Protein AF-Q47J25-F1 (afdb_monomer_lite)

Secondary structure (DSSP, 8-state):
-EEEEEETTEEEEEE------EEEETTTEEEEES--SSHHHHSSSSS---EEEEE----------SSHHHHHHHHHHHHHHHHH-EE--TT---SSSEEE-SSEEEE--S-S--EEEEEEE-SS-TTEEEEEEEE-PPPPPPTTSSS-GGG-SHHHHHHHHHHHHS-TTTEEEEEESS-SSSSEEEEETTEEEEEEEEEEEETT-SSEEEEEEEEE---TTSTTTS-EEEEEEEE-THHHHTTTPPPPPHHHHHHHHHHHHHH--PPTT-

Organism: Dechloromonas aromatica (strain RCB) (NCBI:txid159087)

Radius of gyration: 25.92 Å; chains: 1; bounding box: 76×69×52 Å

Foldseek 3Di:
DKDWDDDDPDIDIDDDDPQFDWDDDPVFKIKGWNADPDCQRPVCPHDDIDIDIDGDPDDDDDDDDPDDVVVVVVVVVVVLQVVQKDFDAPPDDDQADFDDDHGITGHDPLPDWDWDKDWDADPQANQKIKIKIWGQFDAQDDPPDPDHSVNPDLVNVVCVVCVVQVDPQWFPDKDWPDDVVQKDWDQFQNDTKIKHKMFTHTPPGPGTWIKIKIWDGFDNVSRSVGTTMIIMMTGDQVSQVVVVHGHDDSVRSVVVRVVVRVVHHDRNND

pLDDT: mean 88.68, std 9.46, range [54.91, 98.75]

InterPro domains:
  IPR001736 Phospholipase D/Transphosphatidylase [PF00614] (17-41)
  IPR001736 Phospholipase D/Transphosphatidylase [PS50035] (14-41)
  IPR001736 Phospholipase D/Transphosphatidylase [SM00155] (14-41)
  IPR015679 Phospholipase D family [PTHR18896] (15-67)
  IPR041290 Tle cognate immunity protein 4, C-terminal domain [PF18426] (93-137)

Structure (mmCIF, N/CA/C/O backbone):
data_AF-Q47J25-F1
#
_entry.id   AF-Q47J25-F1
#
loop_
_atom_site.group_PDB
_atom_site.id
_atom_site.type_symbol
_atom_site.label_atom_id
_atom_site.label_alt_id
_atom_site.label_comp_id
_atom_site.label_asym_id
_atom_site.label_entity_id
_atom_site.label_seq_id
_atom_site.pdbx_PDB_ins_code
_atom_site.Cartn_x
_atom_site.Cartn_y
_atom_site.Cartn_z
_atom_site.occupancy
_atom_site.B_iso_or_equiv
_atom_site.auth_seq_id
_atom_site.auth_comp_id
_atom_site.auth_asym_id
_atom_site.auth_atom_id
_atom_site.pdbx_PDB_model_num
ATOM 1 N N . MET A 1 1 ? -27.162 33.282 -6.274 1.00 61.31 1 MET A N 1
ATOM 2 C CA . MET A 1 1 ? -27.013 33.842 -7.634 1.00 61.31 1 MET A CA 1
ATOM 3 C C . MET A 1 1 ? -28.195 34.754 -7.892 1.00 61.31 1 MET A C 1
ATOM 5 O O . MET A 1 1 ? -29.311 34.367 -7.565 1.00 61.31 1 MET A O 1
ATOM 9 N N . CYS A 1 2 ? -27.954 35.938 -8.441 1.00 68.38 2 CYS A N 1
ATOM 10 C CA . CYS A 1 2 ? -29.007 36.872 -8.830 1.00 68.38 2 CYS A CA 1
ATOM 11 C C . CYS A 1 2 ? -28.864 37.132 -10.323 1.00 68.38 2 CYS A C 1
ATOM 13 O O . CYS A 1 2 ? -27.741 37.286 -10.807 1.00 68.38 2 CYS A O 1
ATOM 15 N N . ASN A 1 3 ? -29.985 37.138 -11.035 1.00 81.38 3 ASN A N 1
ATOM 16 C CA . ASN A 1 3 ? -30.015 37.556 -12.428 1.00 81.38 3 ASN A CA 1
ATOM 17 C C . ASN A 1 3 ? -30.625 38.954 -12.504 1.00 81.38 3 ASN A C 1
ATOM 19 O O . ASN A 1 3 ? -31.438 39.326 -11.655 1.00 81.38 3 ASN A O 1
ATOM 23 N N . TRP A 1 4 ? -30.241 39.724 -13.512 1.00 89.25 4 TRP A N 1
ATOM 24 C CA . TRP A 1 4 ? -30.790 41.055 -13.725 1.00 89.25 4 TRP A CA 1
ATOM 25 C C . TRP A 1 4 ? -31.304 41.196 -15.150 1.00 89.25 4 TRP A C 1
ATOM 27 O O . TRP A 1 4 ? -30.802 40.577 -16.087 1.00 89.25 4 TRP A O 1
ATOM 37 N N . ALA A 1 5 ? -32.327 42.025 -15.300 1.00 90.31 5 ALA A N 1
ATOM 38 C CA . ALA A 1 5 ? -32.901 42.369 -16.588 1.00 90.31 5 ALA A CA 1
ATOM 39 C C . ALA A 1 5 ? -33.407 43.814 -16.558 1.00 90.31 5 ALA A C 1
ATOM 41 O O . ALA A 1 5 ? -33.558 44.421 -15.496 1.00 90.31 5 ALA A O 1
ATOM 42 N N . LYS A 1 6 ? -33.679 44.380 -17.734 1.00 90.56 6 LYS A N 1
ATOM 43 C CA . LYS A 1 6 ? -34.425 45.636 -17.849 1.00 90.56 6 LYS A CA 1
ATOM 44 C C . LYS A 1 6 ? -35.868 45.325 -18.207 1.00 90.56 6 LYS A C 1
ATOM 46 O O . LYS A 1 6 ? -36.119 44.691 -19.228 1.00 90.56 6 LYS A O 1
ATOM 51 N N . ILE A 1 7 ? -36.801 45.797 -17.388 1.00 88.31 7 ILE A N 1
ATOM 52 C CA . ILE A 1 7 ? -38.233 45.773 -17.692 1.00 88.31 7 ILE A CA 1
ATOM 53 C C . ILE A 1 7 ? -38.655 47.231 -17.886 1.00 88.31 7 ILE A C 1
ATOM 55 O O . ILE A 1 7 ? -38.707 48.018 -16.940 1.00 88.31 7 ILE A O 1
ATOM 59 N N . GLY A 1 8 ? -38.871 47.617 -19.145 1.00 89.06 8 GLY A N 1
ATOM 60 C CA . GLY A 1 8 ? -39.011 49.023 -19.528 1.00 89.06 8 GLY A CA 1
ATOM 61 C C . GLY A 1 8 ? -37.706 49.801 -19.316 1.00 89.06 8 GLY A C 1
ATOM 62 O O . GLY A 1 8 ? -36.642 49.372 -19.761 1.00 89.06 8 GLY A O 1
ATOM 63 N N . GLN A 1 9 ? -37.779 50.947 -18.633 1.00 88.25 9 GLN A N 1
ATOM 64 C CA . GLN A 1 9 ? -36.605 51.769 -18.292 1.00 88.25 9 GLN A CA 1
ATOM 65 C C . GLN A 1 9 ? -35.945 51.373 -16.962 1.00 88.25 9 GLN A C 1
ATOM 67 O O . GLN A 1 9 ? -34.844 51.835 -16.662 1.00 88.25 9 GLN A O 1
ATOM 72 N N . ASN A 1 10 ? -36.586 50.502 -16.181 1.00 87.38 10 ASN A N 1
ATOM 73 C CA . ASN A 1 10 ? -36.116 50.124 -14.857 1.00 87.38 10 ASN A CA 1
ATOM 74 C C . ASN A 1 10 ? -35.230 48.881 -14.933 1.00 87.38 10 ASN A C 1
ATOM 76 O O . ASN A 1 10 ? -35.557 47.898 -15.602 1.00 87.38 10 ASN A O 1
ATOM 80 N N . VAL A 1 11 ? -34.108 48.923 -14.219 1.00 89.88 11 VAL A N 1
ATOM 81 C CA . VAL A 1 11 ? -33.273 47.743 -13.984 1.00 89.88 11 VAL A CA 1
ATOM 82 C C . VAL A 1 11 ? -33.853 47.001 -12.789 1.00 89.88 11 VAL A C 1
ATOM 84 O O . VAL A 1 11 ? -34.031 47.588 -11.724 1.00 89.88 11 VAL A O 1
ATOM 87 N N . VAL A 1 12 ? -34.144 45.718 -12.974 1.00 91.25 12 VAL A N 1
ATOM 88 C CA . VAL A 1 12 ? -34.662 44.835 -11.929 1.00 91.25 12 VAL A CA 1
ATOM 89 C C . VAL A 1 12 ? -33.694 43.682 -11.698 1.00 91.25 12 VAL A C 1
ATOM 91 O O . VAL A 1 12 ? -32.975 43.257 -12.606 1.00 91.25 12 VAL A O 1
ATOM 94 N N . THR A 1 13 ? -33.680 43.176 -10.470 1.00 90.12 13 THR A N 1
ATOM 95 C CA . THR A 1 13 ? -32.914 41.998 -10.062 1.00 90.12 13 THR A CA 1
ATOM 96 C C . THR A 1 13 ? -33.865 41.001 -9.430 1.00 90.12 13 THR A C 1
ATOM 98 O O . THR A 1 13 ? -34.731 41.406 -8.665 1.00 90.12 13 THR A O 1
ATOM 101 N N . GLU A 1 14 ? -33.660 39.717 -9.707 1.00 89.19 14 GLU A N 1
ATOM 102 C CA . GLU A 1 14 ? -34.420 38.634 -9.085 1.00 89.19 14 GLU A CA 1
ATOM 103 C C . GLU A 1 14 ? -33.477 37.532 -8.595 1.00 89.19 14 GLU A C 1
ATOM 105 O O . GLU A 1 14 ? -32.412 37.272 -9.177 1.00 89.19 14 GLU A O 1
ATOM 110 N N . GLN A 1 15 ? -33.858 36.889 -7.492 1.00 88.62 15 GLN A N 1
ATOM 111 C CA . GLN A 1 15 ? -33.117 35.758 -6.956 1.00 88.62 15 GLN A CA 1
ATOM 112 C C . GLN A 1 15 ? -33.308 34.530 -7.852 1.00 88.62 15 GLN A C 1
ATOM 114 O O . GLN A 1 15 ? -34.427 34.132 -8.166 1.00 88.62 15 GLN A O 1
ATOM 119 N N . ILE A 1 16 ? -32.207 33.859 -8.199 1.00 87.19 16 ILE A N 1
ATOM 120 C CA . ILE A 1 16 ? -32.285 32.530 -8.808 1.00 87.19 16 ILE A CA 1
ATOM 121 C C . ILE A 1 16 ? -32.565 31.522 -7.694 1.00 87.19 16 ILE A C 1
ATOM 123 O O . ILE A 1 16 ? -31.729 31.300 -6.812 1.00 87.19 16 ILE A O 1
ATOM 127 N N . TYR A 1 17 ? -33.749 30.918 -7.737 1.00 90.19 17 TYR A N 1
ATOM 128 C CA . TYR A 1 17 ? -34.150 29.887 -6.791 1.00 90.19 17 TYR A CA 1
ATOM 129 C C . TYR A 1 17 ? -33.500 28.545 -7.148 1.00 90.19 17 TYR A C 1
ATOM 131 O O . TYR A 1 17 ? -33.792 27.943 -8.182 1.00 90.19 17 TYR A O 1
ATOM 139 N N . ILE A 1 18 ? -32.594 28.074 -6.289 1.00 88.62 18 ILE A N 1
ATOM 140 C CA . ILE A 1 18 ? -31.907 26.796 -6.478 1.00 88.62 18 ILE A CA 1
ATOM 141 C C . ILE A 1 18 ? -32.825 25.684 -5.977 1.00 88.62 18 ILE A C 1
ATOM 143 O O . ILE A 1 18 ? -32.918 25.433 -4.780 1.00 88.62 18 ILE A O 1
ATOM 147 N N . HIS A 1 19 ? -33.490 25.009 -6.911 1.00 94.25 19 HIS A N 1
ATOM 148 C CA . HIS A 1 19 ? -34.338 23.856 -6.609 1.00 94.25 19 HIS A CA 1
ATOM 149 C C . HIS A 1 19 ? -33.607 22.510 -6.769 1.00 94.25 19 HIS A C 1
ATOM 151 O O . HIS A 1 19 ? -34.227 21.454 -6.667 1.00 94.25 19 HIS A O 1
ATOM 157 N N . SER A 1 20 ? -32.298 22.514 -7.010 1.00 91.12 20 SER A N 1
ATOM 158 C CA . SER A 1 20 ? -31.505 21.295 -7.188 1.00 91.12 20 SER A CA 1
ATOM 159 C C . SER A 1 20 ? -31.427 20.466 -5.904 1.00 91.12 20 SER A C 1
ATOM 161 O O . SER A 1 20 ? -31.265 21.016 -4.816 1.00 91.12 20 SER A O 1
ATOM 163 N N . LYS A 1 21 ? -31.481 19.138 -6.042 1.00 95.25 21 LYS A N 1
ATOM 164 C CA . LYS A 1 21 ? -31.146 18.182 -4.982 1.00 95.25 21 LYS A CA 1
ATOM 165 C C . LYS A 1 21 ? -30.040 17.270 -5.501 1.00 95.25 21 LYS A C 1
ATOM 167 O O . LYS A 1 21 ? -30.280 16.240 -6.127 1.00 95.25 21 LYS A O 1
ATOM 172 N N . LEU A 1 22 ? -28.819 17.765 -5.340 1.00 92.00 22 LEU A N 1
ATOM 173 C CA . LEU A 1 22 ? -27.593 17.175 -5.857 1.00 92.00 22 LEU A CA 1
ATOM 174 C C . LEU A 1 22 ? -26.539 17.202 -4.757 1.00 92.00 22 LEU A C 1
ATOM 176 O O . LEU A 1 22 ? -26.314 18.246 -4.146 1.00 92.00 22 LEU A O 1
ATOM 180 N N . MET A 1 23 ? -25.876 16.072 -4.546 1.00 93.44 23 MET A N 1
ATOM 181 C CA . MET A 1 23 ? -24.705 15.963 -3.686 1.00 93.44 23 MET A CA 1
ATOM 182 C C . MET A 1 23 ? -23.539 15.416 -4.497 1.00 93.44 23 MET A C 1
ATOM 184 O O . MET A 1 23 ? -23.680 14.383 -5.145 1.00 93.44 23 MET A O 1
ATOM 188 N N . VAL A 1 24 ? -22.396 16.095 -4.438 1.00 90.19 24 VAL A N 1
ATOM 189 C CA . VAL A 1 24 ? -21.128 15.606 -4.986 1.00 90.19 24 VAL A CA 1
ATOM 190 C C . VAL A 1 24 ? -20.183 15.349 -3.820 1.00 90.19 24 VAL A C 1
ATOM 192 O O . VAL A 1 24 ? -20.044 16.207 -2.948 1.00 90.19 24 VAL A O 1
ATOM 195 N N . VAL A 1 25 ? -19.561 14.172 -3.792 1.00 85.31 25 VAL A N 1
ATOM 196 C CA . VAL A 1 25 ? -18.605 13.771 -2.752 1.00 85.31 25 VAL A CA 1
ATOM 197 C C . VAL A 1 25 ? -17.298 13.354 -3.415 1.00 85.31 25 VAL A C 1
ATOM 199 O O . VAL A 1 25 ? -17.290 12.466 -4.271 1.00 85.31 25 VAL A O 1
ATOM 202 N N . ASP A 1 26 ? -16.209 14.012 -3.012 1.00 81.00 26 ASP A N 1
ATOM 203 C CA . ASP A 1 26 ? -14.826 13.735 -3.428 1.00 81.00 26 ASP A CA 1
ATOM 204 C C . ASP A 1 26 ? -14.616 13.623 -4.951 1.00 81.00 26 ASP A C 1
ATOM 206 O O . ASP A 1 26 ? -13.786 12.833 -5.401 1.00 81.00 26 ASP A O 1
ATOM 210 N N . ASP A 1 27 ? -15.395 14.366 -5.748 1.00 80.38 27 ASP A N 1
ATOM 211 C CA . ASP A 1 27 ? -15.419 14.307 -7.221 1.00 80.38 27 ASP A CA 1
ATOM 212 C C . ASP A 1 27 ? -15.631 12.892 -7.801 1.00 80.38 27 ASP A C 1
ATOM 214 O O . ASP A 1 27 ? -15.307 12.635 -8.955 1.00 80.38 27 ASP A O 1
ATOM 218 N N . ARG A 1 28 ? -16.166 11.955 -7.005 1.00 74.38 28 ARG A N 1
ATOM 219 C CA . ARG A 1 28 ? -16.321 10.537 -7.382 1.00 74.38 28 ARG A CA 1
ATOM 220 C C . ARG A 1 28 ? -17.736 10.014 -7.272 1.00 74.38 28 ARG A C 1
ATOM 222 O O . ARG A 1 28 ? -18.087 9.040 -7.928 1.00 74.38 28 ARG A O 1
ATOM 229 N N . PHE A 1 29 ? -18.543 10.626 -6.420 1.00 82.38 29 PHE A N 1
ATOM 230 C CA . PHE A 1 29 ? -19.923 10.221 -6.217 1.00 82.38 29 PHE A CA 1
ATOM 231 C C . PHE A 1 29 ? -20.816 11.416 -6.479 1.00 82.38 29 PHE A C 1
ATOM 233 O O . PHE A 1 29 ? -20.617 12.473 -5.882 1.00 82.38 29 PHE A O 1
ATOM 240 N N . ALA A 1 30 ? -21.809 11.239 -7.341 1.00 89.25 30 ALA A N 1
ATOM 241 C CA . ALA A 1 30 ? -22.880 12.200 -7.521 1.00 89.25 30 ALA A CA 1
ATOM 242 C C . ALA A 1 30 ? -24.210 11.525 -7.190 1.00 89.25 30 ALA A C 1
ATOM 244 O O . ALA A 1 30 ? -24.600 10.549 -7.827 1.00 89.25 30 ALA A O 1
ATOM 245 N N . LEU A 1 31 ? -24.909 12.042 -6.184 1.00 88.81 31 LEU A N 1
ATOM 246 C CA . LEU A 1 31 ? -26.276 11.651 -5.871 1.00 88.81 31 LEU A CA 1
ATOM 247 C C . LEU A 1 31 ? -27.216 12.714 -6.436 1.00 88.81 31 LEU A C 1
ATOM 249 O O . LEU A 1 31 ? -27.151 13.876 -6.036 1.00 88.81 31 LEU A O 1
ATOM 253 N N . LEU A 1 32 ? -28.071 12.314 -7.371 1.00 89.50 32 LEU A N 1
ATOM 254 C CA . LEU A 1 32 ? -29.028 13.173 -8.069 1.00 89.50 32 LEU A CA 1
ATOM 255 C C . LEU A 1 32 ? -30.435 12.669 -7.772 1.00 89.50 32 LEU A C 1
ATOM 257 O O . LEU A 1 32 ? -30.686 11.473 -7.897 1.00 89.50 32 LEU A O 1
ATOM 261 N N . GLY A 1 33 ? -31.370 13.545 -7.418 1.00 92.06 33 GLY A N 1
ATOM 262 C CA . GLY A 1 33 ? -32.733 13.095 -7.151 1.00 92.06 33 GLY A CA 1
ATOM 263 C C . GLY A 1 33 ? -33.737 14.207 -6.898 1.00 92.06 33 GLY A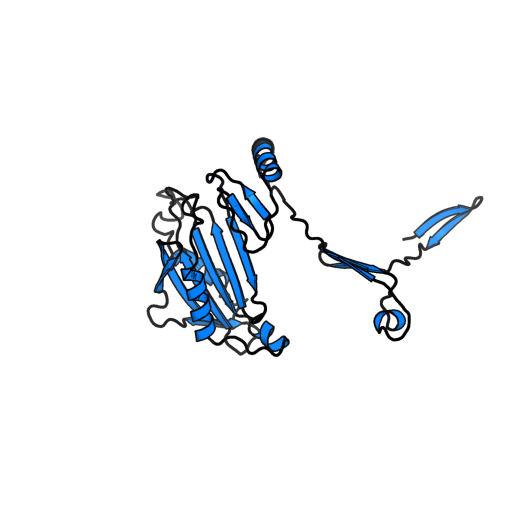 C 1
ATOM 264 O O . GLY A 1 33 ? -33.484 15.381 -7.169 1.00 92.06 33 GLY A O 1
ATOM 265 N N . SER A 1 34 ? -34.894 13.812 -6.374 1.00 94.50 34 SER A N 1
ATOM 266 C CA . SER A 1 34 ? -35.977 14.714 -5.967 1.00 94.50 34 SER A CA 1
ATOM 267 C C . SER A 1 34 ? -35.958 15.048 -4.465 1.00 94.50 34 SER A C 1
ATOM 269 O O . SER A 1 34 ? -36.448 16.110 -4.075 1.00 94.50 34 SER A O 1
ATOM 271 N N . ALA A 1 35 ? -35.306 14.209 -3.649 1.00 93.75 35 ALA A N 1
ATOM 272 C CA . ALA A 1 35 ? -35.294 14.314 -2.191 1.00 93.75 35 ALA A CA 1
ATOM 273 C C . ALA A 1 35 ? -34.577 15.568 -1.673 1.00 93.75 35 ALA A C 1
ATOM 275 O O . ALA A 1 35 ? -33.378 15.754 -1.883 1.00 93.75 35 ALA A O 1
ATOM 276 N N . ASN A 1 36 ? -35.292 16.411 -0.929 1.00 94.50 36 ASN A N 1
ATOM 277 C CA . ASN A 1 36 ? -34.695 17.533 -0.206 1.00 94.50 36 ASN A CA 1
ATOM 278 C C . ASN A 1 36 ? -33.946 17.054 1.047 1.00 94.50 36 ASN A C 1
ATOM 280 O O . ASN A 1 36 ? -34.264 16.013 1.613 1.00 94.50 36 ASN A O 1
ATOM 284 N N . VAL A 1 37 ? -32.998 17.851 1.551 1.00 92.62 37 VAL A N 1
ATOM 285 C CA . VAL A 1 37 ? -32.342 17.572 2.842 1.00 92.62 37 VAL A CA 1
ATOM 286 C C . VAL A 1 37 ? -33.265 17.990 3.989 1.00 92.62 37 VAL A C 1
ATOM 288 O O . VAL A 1 37 ? -33.117 19.061 4.572 1.00 92.62 37 VAL A O 1
ATOM 291 N N . ASN A 1 38 ? -34.280 17.173 4.256 1.00 91.69 38 ASN A N 1
ATOM 292 C CA . ASN A 1 38 ? -35.194 17.318 5.384 1.00 91.69 38 ASN A CA 1
ATOM 293 C C . ASN A 1 38 ? -35.887 15.984 5.704 1.00 91.69 38 ASN A C 1
ATOM 295 O O . ASN A 1 38 ? -35.914 15.059 4.892 1.00 91.69 38 ASN A O 1
ATOM 299 N N . ASP A 1 39 ? -36.517 15.917 6.873 1.00 91.31 39 ASP A N 1
ATOM 300 C CA . ASP A 1 39 ? -37.219 14.723 7.357 1.00 91.31 39 ASP A CA 1
ATOM 301 C C . ASP A 1 39 ? -38.391 14.293 6.469 1.00 91.31 39 ASP A C 1
ATOM 303 O O . ASP A 1 39 ? -38.809 13.138 6.488 1.00 91.31 39 ASP A O 1
ATOM 307 N N . ARG A 1 40 ? -38.971 15.223 5.704 1.00 90.62 40 ARG A N 1
ATOM 308 C CA . ARG A 1 40 ? -40.094 14.919 4.816 1.00 90.62 40 ARG A CA 1
ATOM 309 C C . ARG A 1 40 ? -39.661 14.053 3.632 1.00 90.62 40 ARG A C 1
ATOM 311 O O . ARG A 1 40 ? -40.392 13.133 3.287 1.00 90.62 40 ARG A O 1
ATOM 318 N N . SER A 1 41 ? -38.490 14.319 3.065 1.00 93.00 41 SER A N 1
ATOM 319 C CA . SER A 1 41 ? -37.948 13.565 1.932 1.00 93.00 41 SER A CA 1
ATOM 320 C C . SER A 1 41 ? -37.048 12.393 2.362 1.00 93.00 41 SER A C 1
ATOM 322 O O . SER A 1 41 ? -36.980 11.395 1.654 1.00 93.00 41 SER A O 1
ATOM 324 N N . LEU A 1 42 ? -36.346 12.480 3.503 1.00 89.50 42 LEU A N 1
ATOM 325 C CA . LEU A 1 42 ? -35.294 11.509 3.864 1.00 89.50 42 LEU A CA 1
ATOM 326 C C . LEU A 1 42 ? -35.737 10.357 4.779 1.00 89.50 42 LEU A C 1
ATOM 328 O O . LEU A 1 42 ? -35.041 9.347 4.836 1.00 89.50 42 LEU A O 1
ATOM 332 N N . LEU A 1 43 ? -36.867 10.472 5.489 1.00 89.12 43 LEU A N 1
ATOM 333 C CA . LEU A 1 43 ? -37.338 9.408 6.394 1.00 89.12 43 LEU A CA 1
ATOM 334 C C . LEU A 1 43 ? -38.015 8.235 5.665 1.00 89.12 43 LEU A C 1
ATOM 336 O O . LEU A 1 43 ? -38.261 7.205 6.281 1.00 89.12 43 LEU A O 1
ATOM 340 N N . GLY A 1 44 ? -38.343 8.381 4.376 1.00 81.94 44 GLY A N 1
ATOM 341 C CA . GLY A 1 44 ? -38.921 7.318 3.540 1.00 81.94 44 GLY A CA 1
ATOM 342 C C . GLY A 1 44 ? -40.391 6.965 3.817 1.00 81.94 44 GLY A C 1
ATOM 343 O O . GLY A 1 44 ? -41.031 6.352 2.972 1.00 81.94 44 GLY A O 1
ATOM 344 N N . GLU A 1 45 ? -40.954 7.384 4.952 1.00 83.56 45 GLU A N 1
ATOM 345 C CA . GLU A 1 45 ? -42.357 7.123 5.332 1.00 83.56 45 GLU A CA 1
ATOM 346 C C . GLU A 1 45 ? -43.337 8.232 4.910 1.00 83.56 45 GLU A C 1
ATOM 348 O O . GLU A 1 45 ? -44.532 8.161 5.196 1.00 83.56 45 GLU A O 1
ATOM 353 N N . ARG A 1 46 ? -42.833 9.297 4.279 1.00 88.38 46 ARG A N 1
ATOM 354 C CA . ARG A 1 46 ? -43.611 10.492 3.927 1.00 88.38 46 ARG A CA 1
ATOM 355 C C . ARG A 1 46 ? -43.703 10.657 2.412 1.00 88.38 46 ARG A C 1
ATOM 357 O O . ARG A 1 46 ? -44.508 9.982 1.778 1.00 88.38 46 ARG A O 1
ATOM 364 N N . ASP A 1 47 ? -42.913 11.557 1.830 1.00 89.31 47 ASP A N 1
ATOM 365 C CA . ASP A 1 47 ? -42.962 11.803 0.391 1.00 89.31 47 ASP A CA 1
ATOM 366 C C . ASP A 1 47 ? -42.280 10.655 -0.369 1.00 89.31 47 ASP A C 1
ATOM 368 O O . ASP A 1 47 ? -41.251 10.125 0.054 1.00 89.31 47 ASP A O 1
ATOM 372 N N . SER A 1 48 ? -42.853 10.272 -1.512 1.00 89.75 48 SER A N 1
ATOM 373 C CA . SER A 1 48 ? -42.205 9.342 -2.438 1.00 89.75 48 SER A CA 1
ATOM 374 C C . SER A 1 48 ? -41.141 10.087 -3.237 1.00 89.75 48 SER A C 1
ATOM 376 O O . SER A 1 48 ? -41.466 10.955 -4.045 1.00 89.75 48 SER A O 1
ATOM 378 N N . GLU A 1 49 ? -39.880 9.736 -3.017 1.00 93.06 49 GLU A N 1
ATOM 379 C CA . GLU A 1 49 ? -38.727 10.359 -3.662 1.00 93.06 49 GLU A CA 1
ATOM 380 C C . GLU A 1 49 ? -37.960 9.342 -4.511 1.00 93.06 49 GLU A C 1
ATOM 382 O O . GLU A 1 49 ? -37.971 8.140 -4.238 1.00 93.06 49 GLU A O 1
ATOM 387 N N . ILE A 1 50 ? -37.243 9.828 -5.523 1.00 86.00 50 ILE A N 1
ATOM 388 C CA . ILE A 1 50 ? -36.315 9.020 -6.314 1.00 86.00 50 ILE A CA 1
ATOM 389 C C . ILE A 1 50 ? -34.932 9.664 -6.310 1.00 86.00 50 ILE A C 1
ATOM 391 O O . ILE A 1 50 ? -34.795 10.887 -6.396 1.00 86.00 50 ILE A O 1
ATOM 395 N N . ALA A 1 51 ? -33.899 8.831 -6.218 1.00 87.62 51 ALA A N 1
ATOM 396 C CA . ALA A 1 51 ? -32.516 9.256 -6.354 1.00 87.62 51 ALA A CA 1
ATOM 397 C C . ALA A 1 51 ? -31.697 8.210 -7.117 1.00 87.62 51 ALA A C 1
ATOM 399 O O . ALA A 1 51 ? -31.957 7.010 -7.035 1.00 87.62 51 ALA A O 1
ATOM 400 N N . VAL A 1 52 ? -30.694 8.684 -7.847 1.00 82.12 52 VAL A N 1
ATOM 401 C CA . VAL A 1 52 ? -29.718 7.891 -8.591 1.00 82.12 52 VAL A CA 1
ATOM 402 C C . VAL A 1 52 ? -28.334 8.214 -8.046 1.00 82.12 52 VAL A C 1
ATOM 404 O O . VAL A 1 52 ? -27.951 9.383 -7.972 1.00 82.12 52 VAL A O 1
ATOM 407 N N . LEU A 1 53 ? -27.586 7.173 -7.677 1.00 85.75 53 LEU A N 1
ATOM 408 C CA . LEU A 1 53 ? -26.172 7.275 -7.335 1.00 85.75 53 LEU A CA 1
ATOM 409 C C . LEU A 1 53 ? -25.334 7.001 -8.584 1.00 85.75 53 LEU A C 1
ATOM 411 O O . LEU A 1 53 ? -25.335 5.888 -9.108 1.00 85.75 53 LEU A O 1
ATOM 415 N N . VAL A 1 54 ? -24.600 8.011 -9.031 1.00 82.50 54 VAL A N 1
ATOM 416 C CA . VAL A 1 54 ? -23.587 7.900 -10.077 1.00 82.50 54 VAL A CA 1
ATOM 417 C C . VAL A 1 54 ? -22.229 7.770 -9.400 1.00 82.50 54 VAL A C 1
ATOM 419 O O . VAL A 1 54 ? -21.866 8.597 -8.561 1.00 82.50 54 VAL A O 1
ATOM 422 N N . ILE A 1 55 ? -21.501 6.712 -9.748 1.00 83.19 55 ILE A N 1
ATOM 423 C CA . ILE A 1 55 ? -20.15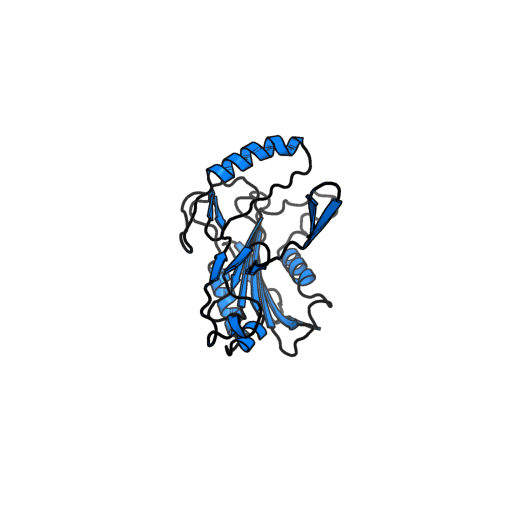6 6.439 -9.246 1.00 83.19 55 ILE A CA 1
ATOM 424 C C . ILE A 1 55 ? -19.203 6.595 -10.419 1.00 83.19 55 ILE A C 1
ATOM 426 O O . ILE A 1 55 ? -19.331 5.875 -11.409 1.00 83.19 55 ILE A O 1
ATOM 430 N N . ASP A 1 56 ? -18.261 7.521 -10.295 1.00 72.94 56 ASP A N 1
ATOM 431 C CA . ASP A 1 56 ? -17.157 7.628 -11.229 1.00 72.94 56 ASP A CA 1
ATOM 432 C C . ASP A 1 56 ? -16.218 6.430 -11.031 1.00 72.94 56 ASP A C 1
ATOM 434 O O . ASP A 1 56 ? -15.603 6.247 -9.973 1.00 72.94 56 ASP A O 1
ATOM 438 N N . THR A 1 57 ? -16.164 5.570 -12.044 1.00 63.03 57 THR A N 1
ATOM 439 C CA . THR A 1 57 ? -15.250 4.427 -12.113 1.00 63.03 57 THR A CA 1
ATOM 440 C C . THR A 1 57 ? -14.016 4.723 -12.964 1.00 63.03 57 THR A C 1
ATOM 442 O O . THR A 1 57 ? -13.201 3.820 -13.165 1.00 63.03 57 THR A O 1
ATOM 445 N N . ASP A 1 58 ? -13.871 5.946 -13.480 1.00 58.28 58 ASP A N 1
ATOM 446 C CA . ASP A 1 58 ? -12.833 6.273 -14.445 1.00 58.28 58 ASP A CA 1
ATOM 447 C C . ASP A 1 58 ? -11.440 6.320 -13.816 1.00 58.28 58 ASP A C 1
ATOM 449 O O . ASP A 1 58 ? -11.178 6.798 -12.705 1.00 58.28 58 ASP A O 1
ATOM 453 N N . ILE A 1 59 ? -10.495 5.806 -14.594 1.00 60.97 59 ILE A N 1
ATOM 454 C CA . ILE A 1 59 ? -9.076 5.828 -14.285 1.00 60.97 59 ILE A CA 1
ATOM 455 C C . ILE A 1 59 ? -8.539 7.180 -14.748 1.00 60.97 59 ILE A C 1
ATOM 457 O O . ILE A 1 59 ? -8.408 7.431 -15.945 1.00 60.97 59 ILE A O 1
ATOM 4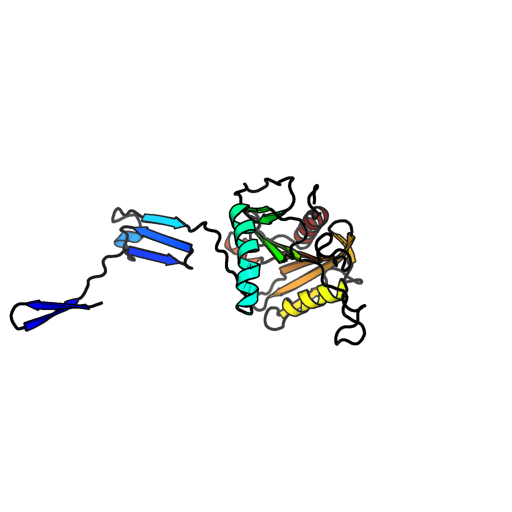61 N N . SER A 1 60 ? -8.207 8.058 -13.801 1.00 61.62 60 SER A N 1
ATOM 462 C CA . SER A 1 60 ? -7.573 9.337 -14.129 1.00 61.62 60 SER A CA 1
ATOM 463 C C . SER A 1 60 ? -6.056 9.188 -14.248 1.00 61.62 60 SER A C 1
ATOM 465 O O . SER A 1 60 ? -5.369 8.767 -13.316 1.00 61.62 60 SER A O 1
ATOM 467 N N . TRP A 1 61 ? -5.523 9.578 -15.404 1.00 64.31 61 TRP A N 1
ATOM 468 C CA . TRP A 1 61 ? -4.089 9.626 -15.665 1.00 64.31 61 TRP A CA 1
ATOM 469 C C . TRP A 1 61 ? -3.615 11.074 -15.624 1.00 64.31 61 TRP A C 1
ATOM 471 O O . TRP A 1 61 ? -4.238 11.967 -16.199 1.00 64.31 61 TRP A O 1
ATOM 481 N N . ARG A 1 62 ? -2.503 11.325 -14.933 1.00 66.31 62 ARG A N 1
ATOM 482 C CA . ARG A 1 62 ? -1.865 12.643 -14.899 1.00 66.31 62 ARG A CA 1
ATOM 483 C C . ARG A 1 62 ? -0.397 12.499 -15.239 1.00 66.31 62 ARG A C 1
ATOM 485 O O . ARG A 1 62 ? 0.330 11.782 -14.557 1.00 66.31 62 ARG A O 1
ATOM 492 N N . THR A 1 63 ? 0.039 13.247 -16.239 1.00 67.06 63 THR A N 1
ATOM 493 C CA . THR A 1 63 ? 1.455 13.374 -16.569 1.00 67.06 63 THR A CA 1
ATOM 494 C C . THR A 1 63 ? 2.032 14.567 -15.825 1.00 67.06 63 THR A C 1
ATOM 496 O O . THR A 1 63 ? 1.481 15.667 -15.874 1.00 67.06 63 THR A O 1
ATOM 499 N N . ARG A 1 64 ? 3.160 14.359 -15.148 1.00 69.38 64 ARG A N 1
ATOM 500 C CA . ARG A 1 64 ? 4.016 15.442 -14.663 1.00 69.38 64 ARG A CA 1
ATOM 501 C C . ARG A 1 64 ? 5.311 15.399 -15.460 1.00 69.38 64 ARG A C 1
ATOM 503 O O . ARG A 1 64 ? 5.966 14.366 -15.480 1.00 69.38 64 ARG A O 1
ATOM 510 N N . VAL A 1 65 ? 5.647 16.509 -16.101 1.00 71.94 65 VAL A N 1
ATOM 511 C CA . VAL A 1 65 ? 6.925 16.719 -16.796 1.00 71.94 65 VAL A CA 1
ATOM 512 C C . VAL A 1 65 ? 7.659 17.852 -16.095 1.00 71.94 65 VAL A C 1
ATOM 514 O O . VAL A 1 65 ? 7.011 18.775 -15.594 1.00 71.94 65 VAL A O 1
ATOM 517 N N . GLN A 1 66 ? 8.986 17.781 -16.020 1.00 70.62 66 GLN A N 1
ATOM 518 C CA . GLN A 1 66 ? 9.779 18.823 -15.364 1.00 70.62 66 GLN A CA 1
ATOM 519 C C . GLN A 1 66 ? 10.022 20.009 -16.304 1.00 70.62 66 GLN A C 1
ATOM 521 O O . GLN A 1 66 ? 10.177 21.139 -15.846 1.00 70.62 66 GLN A O 1
ATOM 526 N N . ASN A 1 67 ? 10.022 19.771 -17.622 1.00 72.94 67 ASN A N 1
ATOM 527 C CA . ASN A 1 67 ? 10.221 20.797 -18.644 1.00 72.94 67 ASN A CA 1
ATOM 528 C C . ASN A 1 67 ? 9.500 20.468 -19.973 1.00 72.94 67 ASN A C 1
ATOM 530 O O . ASN A 1 67 ? 8.943 19.388 -20.167 1.00 72.94 67 ASN A O 1
ATOM 534 N N . GLY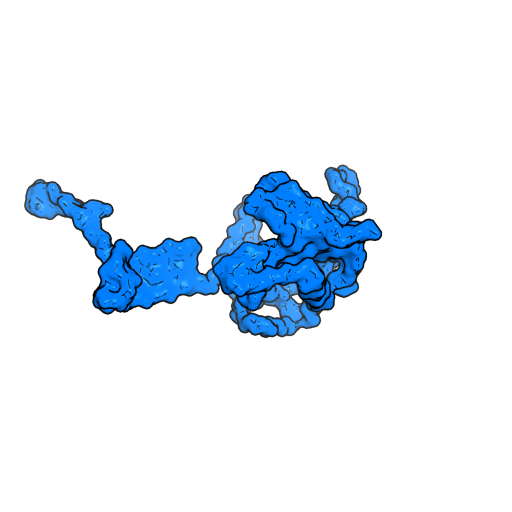 A 1 68 ? 9.502 21.427 -20.907 1.00 65.38 68 GLY A N 1
ATOM 535 C CA . GLY A 1 68 ? 8.818 21.298 -22.200 1.00 65.38 68 GLY A CA 1
ATOM 536 C C . GLY A 1 68 ? 9.469 20.325 -23.195 1.00 65.38 68 GLY A C 1
ATOM 537 O O . GLY A 1 68 ? 8.772 19.814 -24.068 1.00 65.38 68 GLY A O 1
ATOM 538 N N . ALA A 1 69 ? 10.768 20.031 -23.067 1.00 69.62 69 ALA A N 1
ATOM 539 C CA . ALA A 1 69 ? 11.455 19.068 -23.935 1.00 69.62 69 ALA A CA 1
ATOM 540 C C . ALA A 1 69 ? 11.062 17.621 -23.584 1.00 69.62 69 ALA A C 1
ATOM 542 O O . ALA A 1 69 ? 10.787 16.815 -24.474 1.00 69.62 69 ALA A O 1
ATOM 543 N N . GLU A 1 70 ? 10.922 17.328 -22.288 1.00 68.06 70 GLU A N 1
ATOM 544 C CA . GLU A 1 70 ? 10.398 16.053 -21.781 1.00 68.06 70 GLU A CA 1
ATOM 545 C C . GLU A 1 70 ? 8.956 15.791 -22.221 1.00 68.06 70 GLU A C 1
ATOM 547 O O . GLU A 1 70 ? 8.574 14.636 -22.407 1.00 68.06 70 GLU A O 1
ATOM 552 N N . LEU A 1 71 ? 8.146 16.834 -22.435 1.00 68.00 71 LEU A N 1
ATOM 553 C CA . LEU A 1 71 ? 6.756 16.681 -22.869 1.00 68.00 71 LEU A CA 1
ATOM 554 C C . LEU A 1 71 ? 6.637 16.031 -24.253 1.00 68.00 71 LEU A C 1
ATOM 556 O O . LEU A 1 71 ? 5.777 15.173 -24.447 1.00 68.00 71 LEU A O 1
ATOM 560 N N . LEU A 1 72 ? 7.493 16.412 -25.207 1.00 67.00 72 LEU A N 1
ATOM 561 C CA . LEU A 1 72 ? 7.483 15.840 -26.558 1.00 67.00 72 LEU A CA 1
ATOM 562 C C . LEU A 1 72 ? 7.905 14.366 -26.557 1.00 67.00 72 LEU A C 1
ATOM 564 O O . LEU A 1 72 ? 7.262 13.561 -27.229 1.00 67.00 72 LEU A O 1
ATOM 568 N N . GLN A 1 73 ? 8.920 14.005 -25.765 1.00 67.25 73 GLN A N 1
ATOM 569 C CA . GLN A 1 73 ? 9.348 12.611 -25.596 1.00 67.25 73 GLN A CA 1
ATOM 570 C C . GLN A 1 73 ? 8.288 11.779 -24.858 1.00 67.25 73 GLN A C 1
ATOM 572 O O . GLN A 1 73 ? 7.936 10.684 -25.295 1.00 67.25 73 GLN A O 1
ATOM 577 N N . SER A 1 74 ? 7.697 12.335 -23.798 1.00 69.38 74 SER A N 1
ATOM 578 C CA . SER A 1 74 ? 6.663 11.664 -23.002 1.00 69.38 74 SER A CA 1
ATOM 579 C C . SER A 1 74 ? 5.367 11.455 -23.783 1.00 69.38 74 SER A C 1
ATOM 581 O O . SER A 1 74 ? 4.641 10.504 -23.519 1.00 69.38 74 SER A O 1
ATOM 583 N N . LYS A 1 75 ? 5.052 12.315 -24.762 1.00 73.75 75 LYS A N 1
ATOM 584 C CA . LYS A 1 75 ? 3.809 12.223 -25.540 1.00 73.75 75 LYS A CA 1
ATOM 585 C C . LYS A 1 75 ? 3.686 10.898 -26.293 1.00 73.75 75 LYS A C 1
ATOM 587 O O . LYS A 1 75 ? 2.614 10.304 -26.266 1.00 73.75 75 LYS A O 1
ATOM 592 N N . ALA A 1 76 ? 4.762 10.432 -26.928 1.00 73.19 76 ALA A N 1
ATOM 593 C CA . ALA A 1 76 ? 4.755 9.167 -27.662 1.00 73.19 76 ALA A CA 1
ATOM 594 C C . ALA A 1 76 ? 4.573 7.966 -26.718 1.00 73.19 76 ALA A C 1
ATOM 596 O O . ALA A 1 76 ? 3.745 7.095 -26.981 1.00 73.19 76 ALA A O 1
ATOM 597 N N . LEU A 1 77 ? 5.275 7.965 -25.579 1.00 73.56 77 LEU A N 1
ATOM 598 C CA . LEU A 1 77 ? 5.126 6.945 -24.539 1.00 73.56 77 LEU A CA 1
ATOM 599 C C . LEU A 1 77 ? 3.697 6.916 -23.978 1.00 73.56 77 LEU A C 1
ATOM 601 O O . LEU A 1 77 ? 3.087 5.857 -23.888 1.00 73.56 77 LEU A O 1
ATOM 605 N N . LEU A 1 78 ? 3.124 8.081 -23.667 1.00 73.88 78 LEU A N 1
ATOM 606 C CA . LEU A 1 78 ? 1.753 8.193 -23.162 1.00 73.88 78 LEU A CA 1
ATOM 607 C C . LEU A 1 78 ? 0.721 7.722 -24.181 1.00 73.88 78 LEU A C 1
ATOM 609 O O . LEU A 1 78 ? -0.243 7.066 -23.803 1.00 73.88 78 LEU A O 1
ATOM 613 N N . GLN A 1 79 ? 0.913 8.045 -25.461 1.00 75.19 79 GLN A N 1
ATOM 614 C CA . GLN A 1 79 ? 0.051 7.549 -26.532 1.00 75.19 79 GLN A CA 1
ATOM 615 C C . GLN A 1 79 ? 0.143 6.027 -26.662 1.00 75.19 79 GLN A C 1
ATOM 617 O O . GLN A 1 79 ? -0.890 5.386 -26.820 1.00 75.19 79 GLN A O 1
ATOM 622 N N . SER A 1 80 ? 1.344 5.454 -26.538 1.00 75.00 80 SER A N 1
ATOM 623 C CA . SER A 1 80 ? 1.555 4.001 -26.544 1.00 75.00 80 SER A CA 1
ATOM 624 C C . SER A 1 80 ? 0.861 3.322 -25.360 1.00 75.00 80 SER A C 1
ATOM 626 O O . SER A 1 80 ? 0.061 2.409 -25.556 1.00 75.00 80 SER A O 1
ATOM 628 N N . ILE A 1 81 ? 1.078 3.836 -24.143 1.00 76.69 81 ILE A N 1
ATOM 629 C CA . ILE A 1 81 ? 0.417 3.357 -22.924 1.00 76.69 81 ILE A CA 1
ATOM 630 C C . ILE A 1 81 ? -1.100 3.427 -23.100 1.00 76.69 81 ILE A C 1
ATOM 632 O O . ILE A 1 81 ? -1.768 2.409 -22.965 1.00 76.69 81 ILE A O 1
ATOM 636 N N . ALA A 1 82 ? -1.637 4.600 -23.457 1.00 76.69 82 ALA A N 1
ATOM 637 C CA . ALA A 1 82 ? -3.073 4.828 -23.598 1.00 76.69 82 ALA A CA 1
ATOM 638 C C . ALA A 1 82 ? -3.717 3.940 -24.673 1.00 76.69 82 ALA A C 1
ATOM 640 O O . ALA A 1 82 ? -4.823 3.452 -24.462 1.00 76.69 82 ALA A O 1
ATOM 641 N N . ALA A 1 83 ? -3.034 3.713 -25.798 1.00 78.12 83 ALA A N 1
ATOM 642 C CA . ALA A 1 83 ? -3.518 2.837 -26.862 1.00 78.12 83 ALA A CA 1
ATOM 643 C C . ALA A 1 83 ? -3.489 1.350 -26.469 1.00 78.12 83 ALA A C 1
ATOM 645 O O . ALA A 1 83 ? -4.310 0.578 -26.960 1.00 78.12 83 ALA A O 1
ATOM 646 N N . GLY A 1 84 ? -2.555 0.950 -25.600 1.00 81.56 84 GLY A N 1
ATOM 647 C CA . GLY A 1 84 ? -2.425 -0.421 -25.106 1.00 81.56 84 GLY A CA 1
ATOM 648 C C . GLY A 1 84 ? -3.306 -0.749 -23.898 1.00 81.56 84 GLY A C 1
ATOM 649 O O . GLY A 1 84 ? -3.517 -1.928 -23.612 1.00 81.56 84 GLY A O 1
ATOM 650 N N . LEU A 1 85 ? -3.823 0.256 -23.180 1.00 85.12 85 LEU A N 1
ATOM 651 C CA . LEU A 1 85 ? -4.664 0.034 -22.003 1.00 85.12 85 LEU A CA 1
ATOM 652 C C . LEU A 1 85 ? -5.844 -0.868 -22.346 1.00 85.12 85 LEU A C 1
ATOM 654 O O . LEU A 1 85 ? -6.623 -0.592 -23.258 1.00 85.12 85 LEU A O 1
ATOM 658 N N . ARG A 1 86 ? -6.024 -1.915 -21.544 1.00 86.31 86 ARG A N 1
ATOM 659 C CA . ARG A 1 86 ? -7.179 -2.797 -21.677 1.00 86.31 86 ARG A CA 1
ATOM 660 C C . ARG A 1 86 ? -7.816 -3.096 -20.330 1.00 86.31 86 ARG A C 1
ATOM 662 O O . ARG A 1 86 ? -7.102 -3.231 -19.329 1.00 86.31 86 ARG A O 1
ATOM 669 N N . PRO A 1 87 ? -9.152 -3.212 -20.283 1.00 85.94 87 PRO A N 1
ATOM 670 C CA . PRO A 1 87 ? -9.827 -3.657 -19.081 1.00 85.94 87 PRO A CA 1
ATOM 671 C C . PRO A 1 87 ? -9.405 -5.091 -18.758 1.00 85.94 87 PRO A C 1
ATOM 673 O O . PRO A 1 87 ? -9.170 -5.905 -19.652 1.00 85.94 87 PRO A O 1
ATOM 676 N N . ARG A 1 88 ? -9.346 -5.407 -17.469 1.00 86.81 88 ARG A N 1
ATOM 677 C CA . ARG A 1 88 ? -9.212 -6.783 -16.985 1.00 86.81 88 ARG A CA 1
ATOM 678 C C . ARG A 1 88 ? -10.166 -7.015 -15.826 1.00 86.81 88 ARG A C 1
ATOM 680 O O . ARG A 1 88 ? -10.460 -6.093 -15.067 1.00 86.81 88 ARG A O 1
ATOM 687 N N . GLN A 1 89 ? -10.636 -8.243 -15.659 1.00 86.19 89 GLN A N 1
ATOM 688 C CA . GLN A 1 89 ? -11.429 -8.589 -14.481 1.00 86.19 89 GLN A CA 1
ATOM 689 C C . GLN A 1 89 ? -10.526 -8.742 -13.250 1.00 86.19 89 GLN A C 1
ATOM 691 O O . GLN A 1 89 ? -9.313 -8.946 -13.359 1.00 86.19 89 GLN A O 1
ATOM 696 N N . LEU A 1 90 ? -11.109 -8.653 -12.052 1.00 85.56 90 LEU A N 1
ATOM 697 C CA . LEU A 1 90 ? -10.385 -9.061 -10.848 1.00 85.56 90 LEU A CA 1
ATOM 698 C C . LEU A 1 90 ? -9.985 -10.534 -10.975 1.00 85.56 90 LEU A C 1
ATOM 700 O O . LEU A 1 90 ? -10.758 -11.344 -11.478 1.00 85.56 90 LEU A O 1
ATOM 704 N N . PHE A 1 91 ? -8.784 -10.859 -10.495 1.00 87.56 91 PHE A N 1
ATOM 705 C CA . PHE A 1 91 ? -8.181 -12.201 -10.533 1.00 87.56 91 PHE A CA 1
ATOM 706 C C . PHE A 1 91 ? -7.768 -12.724 -11.917 1.00 87.56 91 PHE A C 1
ATOM 708 O O . PHE A 1 91 ? -7.080 -13.738 -11.977 1.00 87.56 91 PHE A O 1
ATOM 715 N N . ASP A 1 92 ? -8.097 -12.028 -13.004 1.00 89.62 92 ASP A N 1
ATOM 716 C CA . ASP A 1 92 ? -7.582 -12.355 -14.334 1.00 89.62 92 ASP A CA 1
ATOM 717 C C . ASP A 1 92 ? -6.106 -11.948 -14.442 1.00 89.62 92 ASP A C 1
ATOM 719 O O . ASP A 1 92 ? -5.785 -10.775 -14.268 1.00 89.62 92 ASP A O 1
ATOM 723 N N . VAL A 1 93 ? -5.193 -12.891 -14.681 1.00 89.88 93 VAL A N 1
ATOM 724 C CA . VAL A 1 93 ? -3.741 -12.643 -14.721 1.00 89.88 93 VAL A CA 1
ATOM 725 C C . VAL A 1 93 ? -3.259 -12.777 -16.166 1.00 89.88 93 VAL A C 1
ATOM 727 O O . VAL A 1 93 ? -3.072 -13.903 -16.630 1.00 89.88 93 VAL A O 1
ATOM 730 N N . PRO A 1 94 ? -3.026 -11.662 -16.888 1.00 88.81 94 PRO A N 1
ATOM 731 C CA . PRO A 1 94 ? -2.622 -11.737 -18.288 1.00 88.81 94 PRO A CA 1
ATOM 732 C C . PRO A 1 94 ? -1.256 -12.411 -18.449 1.00 88.81 94 PRO A C 1
ATOM 734 O O . PRO A 1 94 ? -0.408 -12.275 -17.574 1.00 88.81 94 PRO A O 1
ATOM 737 N N . SER A 1 95 ? -1.008 -13.102 -19.560 1.00 86.69 95 SER A N 1
ATOM 738 C CA . SER A 1 95 ? 0.278 -13.779 -19.809 1.00 86.69 95 SER A CA 1
ATOM 739 C C . SER A 1 95 ? 1.327 -12.908 -20.505 1.00 86.69 95 SER A C 1
ATOM 741 O O . SER A 1 95 ? 2.495 -13.276 -20.532 1.00 86.69 95 SER A O 1
ATOM 743 N N . GLU A 1 96 ? 0.924 -11.786 -21.105 1.00 86.25 96 GLU A N 1
ATOM 744 C CA . GLU A 1 96 ? 1.839 -10.874 -21.806 1.00 86.25 96 GLU A CA 1
ATOM 745 C C . GLU A 1 96 ? 2.533 -9.890 -20.846 1.00 86.25 96 GLU A C 1
ATOM 747 O O . GLU A 1 96 ? 1.929 -9.541 -19.822 1.00 86.25 96 GLU A O 1
ATOM 752 N N . PRO A 1 97 ? 3.744 -9.396 -21.172 1.00 86.44 97 PRO A N 1
ATOM 753 C CA . PRO A 1 97 ? 4.452 -8.384 -20.385 1.00 86.44 97 PRO A CA 1
ATOM 754 C C . PRO A 1 97 ? 3.629 -7.111 -20.165 1.00 86.44 97 PRO A C 1
ATOM 756 O O . PRO A 1 97 ? 2.895 -6.657 -21.043 1.00 86.44 97 PRO A O 1
ATOM 759 N N . GLY A 1 98 ? 3.686 -6.584 -18.945 1.00 87.94 98 GLY A N 1
ATOM 760 C CA . GLY A 1 98 ? 2.920 -5.411 -18.545 1.00 87.94 98 GLY A CA 1
ATOM 761 C C . GLY A 1 98 ? 2.604 -5.338 -17.058 1.00 87.94 98 GLY A C 1
ATOM 762 O O . GLY A 1 98 ? 2.879 -6.244 -16.267 1.00 87.94 98 GLY A O 1
ATOM 763 N N . LEU A 1 99 ? 1.948 -4.251 -16.685 1.00 88.31 99 LEU A N 1
ATOM 764 C CA . LEU A 1 99 ? 1.623 -3.904 -15.314 1.00 88.31 99 LEU A CA 1
ATOM 765 C C . LEU A 1 99 ? 0.137 -4.156 -15.044 1.00 88.31 99 LEU A C 1
ATOM 767 O O . LEU A 1 99 ? -0.752 -3.691 -15.761 1.00 88.31 99 LEU A O 1
ATOM 771 N N . CYS A 1 100 ? -0.143 -4.897 -13.973 1.00 88.25 100 CYS A N 1
ATOM 772 C CA . CYS A 1 100 ? -1.503 -5.167 -13.524 1.00 88.25 100 CYS A CA 1
ATOM 773 C C . CYS A 1 100 ? -1.906 -4.174 -12.434 1.00 88.25 100 CYS A C 1
ATOM 775 O O . CYS A 1 100 ? -1.330 -4.168 -11.347 1.00 88.25 100 CYS A O 1
ATOM 777 N N . LEU A 1 101 ? -2.955 -3.400 -12.694 1.00 86.38 101 LEU A N 1
ATOM 778 C CA . LEU A 1 101 ? -3.636 -2.590 -11.688 1.00 86.38 101 LEU A CA 1
ATOM 779 C C . LEU A 1 101 ? -5.042 -3.170 -11.449 1.00 86.38 101 LEU A C 1
ATOM 781 O O . LEU A 1 101 ? -5.478 -4.077 -12.174 1.00 86.38 101 LEU A O 1
ATOM 785 N N . PRO A 1 102 ? -5.776 -2.729 -10.416 1.00 84.75 102 PRO A N 1
ATOM 786 C CA . PRO A 1 102 ? -7.186 -3.076 -10.290 1.00 84.75 102 PRO A CA 1
ATOM 787 C C . PRO A 1 102 ? -7.950 -2.656 -11.554 1.00 84.75 102 PRO A C 1
ATOM 789 O O . PRO A 1 102 ? -7.904 -1.496 -11.947 1.00 84.75 102 PRO A O 1
ATOM 792 N N . TYR A 1 103 ? -8.624 -3.618 -12.186 1.00 84.19 103 TYR A N 1
ATOM 793 C CA . TYR A 1 103 ? -9.481 -3.449 -13.370 1.00 84.19 103 TYR A CA 1
ATOM 794 C C . TYR A 1 103 ? -8.816 -3.031 -14.691 1.00 84.19 103 TYR A C 1
ATOM 796 O O . TYR A 1 103 ? -9.478 -3.049 -15.727 1.00 84.19 103 TYR A O 1
ATOM 804 N N . VAL A 1 104 ? -7.518 -2.719 -14.703 1.00 87.06 104 VAL A N 1
ATOM 805 C CA . VAL A 1 104 ? -6.788 -2.365 -15.929 1.00 87.06 104 VAL A CA 1
ATOM 806 C C . VAL A 1 104 ? -5.473 -3.124 -16.043 1.00 87.06 104 VAL A C 1
ATOM 808 O O . VAL A 1 104 ? -4.798 -3.419 -15.051 1.00 87.06 104 VAL A O 1
ATOM 811 N N . PHE A 1 105 ? -5.121 -3.446 -17.278 1.00 89.62 105 PHE A N 1
ATOM 812 C CA . PHE A 1 105 ? -3.811 -3.928 -17.664 1.00 89.62 105 PHE A CA 1
ATOM 813 C C . PHE A 1 105 ? -3.117 -2.876 -18.527 1.00 89.62 105 PHE A C 1
ATOM 815 O O . PHE A 1 105 ? -3.723 -2.332 -19.453 1.00 89.62 105 PHE A O 1
ATOM 822 N N . VAL A 1 106 ? -1.853 -2.610 -18.211 1.00 88.88 106 VAL A N 1
ATOM 823 C CA . VAL A 1 106 ? -0.989 -1.694 -18.953 1.00 88.88 106 VAL A CA 1
ATOM 824 C C . VAL A 1 106 ? 0.096 -2.526 -19.629 1.00 88.88 106 VAL A C 1
ATOM 826 O O . VAL A 1 106 ? 1.020 -2.949 -18.936 1.00 88.88 106 VAL A O 1
ATOM 829 N N . PRO A 1 107 ? -0.001 -2.814 -20.937 1.00 87.31 107 PRO A N 1
ATOM 830 C CA . PRO A 1 107 ? 1.080 -3.478 -21.649 1.00 87.31 107 PRO A CA 1
ATOM 831 C C . PRO A 1 107 ? 2.359 -2.651 -21.549 1.00 87.31 107 PRO A C 1
ATOM 833 O O . PRO A 1 107 ? 2.323 -1.426 -21.689 1.00 87.31 107 PRO A O 1
ATOM 836 N N . ASP A 1 108 ? 3.479 -3.323 -21.317 1.00 82.81 108 ASP A N 1
ATOM 837 C CA . ASP A 1 108 ? 4.800 -2.707 -21.345 1.00 82.81 108 ASP A CA 1
ATOM 838 C C . ASP A 1 108 ? 5.791 -3.589 -22.111 1.00 82.81 108 ASP A C 1
ATOM 840 O O . ASP A 1 108 ? 5.510 -4.731 -22.474 1.00 82.81 108 ASP A O 1
ATOM 844 N N . ASN A 1 109 ? 6.954 -3.021 -22.406 1.00 79.44 109 ASN A N 1
ATOM 845 C CA . ASN A 1 109 ? 8.083 -3.716 -23.022 1.00 79.44 109 ASN A CA 1
ATOM 846 C C . ASN A 1 109 ? 9.038 -4.323 -21.969 1.00 79.44 109 ASN A C 1
ATOM 848 O O . ASN A 1 109 ? 10.130 -4.756 -22.330 1.00 79.44 109 ASN A O 1
ATOM 852 N N . GLY A 1 110 ? 8.672 -4.297 -20.680 1.00 77.56 110 GLY A N 1
ATOM 853 C CA . GLY A 1 110 ? 9.524 -4.685 -19.551 1.00 77.56 110 GLY A CA 1
ATOM 854 C C . GLY A 1 110 ? 10.719 -3.764 -19.255 1.00 77.56 110 GLY A C 1
ATOM 855 O O . GLY A 1 110 ? 11.490 -4.064 -18.350 1.00 77.56 110 GLY A O 1
ATOM 856 N N . GLN A 1 111 ? 10.899 -2.665 -19.996 1.00 77.69 111 GLN A N 1
ATOM 857 C CA . GLN A 1 111 ? 12.022 -1.723 -19.842 1.00 77.69 111 GLN A CA 1
ATOM 858 C C . GLN A 1 111 ? 11.613 -0.403 -19.185 1.00 77.69 111 GLN A C 1
ATOM 860 O O . GLN A 1 111 ? 12.468 0.392 -18.796 1.00 77.69 111 GLN A O 1
ATOM 865 N N . GLU A 1 112 ? 10.311 -0.143 -19.073 1.00 82.25 112 GLU A N 1
ATOM 866 C CA . GLU A 1 112 ? 9.828 1.091 -18.470 1.00 82.25 112 GLU A CA 1
ATOM 867 C C . GLU A 1 112 ? 9.957 1.048 -16.944 1.00 82.25 112 GLU A C 1
ATOM 869 O O . GLU A 1 112 ? 9.544 0.097 -16.265 1.00 82.25 112 GLU A O 1
ATOM 874 N N . LYS A 1 113 ? 10.484 2.139 -16.382 1.00 86.62 113 LYS A N 1
ATOM 875 C CA . LYS A 1 113 ? 10.545 2.312 -14.931 1.00 86.62 113 LYS A CA 1
ATOM 876 C C . LYS A 1 113 ? 9.139 2.422 -14.355 1.00 86.62 113 LYS A C 1
ATOM 878 O O . LYS A 1 113 ? 8.300 3.159 -14.873 1.00 86.62 113 LYS A O 1
ATOM 883 N N . HIS A 1 114 ? 8.895 1.758 -13.233 1.00 87.50 114 HIS A N 1
ATOM 884 C CA . HIS A 1 114 ? 7.588 1.740 -12.594 1.00 87.50 114 HIS A CA 1
ATOM 885 C C . HIS A 1 114 ? 7.689 1.803 -11.070 1.00 87.50 114 HIS A C 1
ATOM 887 O O . HIS A 1 114 ? 8.648 1.343 -10.460 1.00 87.50 114 HIS A O 1
ATOM 893 N N . ALA A 1 115 ? 6.649 2.354 -10.447 1.00 91.75 115 ALA A N 1
ATOM 894 C CA . ALA A 1 115 ? 6.436 2.326 -9.006 1.00 91.75 115 ALA A CA 1
ATOM 895 C C . ALA A 1 115 ? 4.946 2.093 -8.747 1.00 91.75 115 ALA A C 1
ATOM 897 O O . ALA A 1 115 ? 4.131 3.013 -8.813 1.00 91.75 115 ALA A O 1
ATOM 898 N N . ILE A 1 116 ? 4.575 0.845 -8.481 1.00 90.75 116 ILE A N 1
ATOM 899 C CA . ILE A 1 116 ? 3.188 0.417 -8.305 1.00 90.75 116 ILE A CA 1
ATOM 900 C C . ILE A 1 116 ? 2.975 0.038 -6.857 1.00 90.75 116 ILE A C 1
ATOM 902 O O . ILE A 1 116 ? 3.696 -0.795 -6.322 1.00 90.75 116 ILE A O 1
ATOM 906 N N . ALA A 1 117 ? 1.941 0.600 -6.240 1.00 92.38 117 ALA A N 1
ATOM 907 C CA . ALA A 1 117 ? 1.466 0.173 -4.937 1.00 92.38 117 ALA A CA 1
ATOM 908 C C . ALA A 1 117 ? -0.024 -0.151 -5.014 1.00 92.38 117 ALA A C 1
ATOM 910 O O . ALA A 1 117 ? -0.816 0.645 -5.515 1.00 92.38 117 ALA A O 1
ATOM 911 N N . MET A 1 118 ? -0.405 -1.304 -4.477 1.00 92.50 118 MET A N 1
ATOM 912 C CA . MET A 1 118 ? -1.795 -1.733 -4.367 1.00 92.50 118 MET A CA 1
ATOM 913 C C . MET A 1 118 ? -2.140 -1.965 -2.905 1.00 92.50 118 MET A C 1
ATOM 915 O O . MET A 1 118 ? -1.379 -2.604 -2.179 1.00 92.50 118 MET A O 1
ATOM 919 N N . THR A 1 119 ? -3.297 -1.455 -2.488 1.00 94.81 119 THR A N 1
ATOM 920 C CA . THR A 1 119 ? -3.814 -1.622 -1.130 1.00 94.81 119 THR A CA 1
ATOM 921 C C . THR A 1 119 ? -5.125 -2.390 -1.179 1.00 94.81 119 THR A C 1
ATOM 923 O O . THR A 1 119 ? -6.060 -1.981 -1.864 1.00 94.81 119 THR A O 1
ATOM 926 N N . TYR A 1 120 ? -5.202 -3.476 -0.421 1.00 93.44 120 TYR A N 1
ATOM 927 C CA . TYR A 1 120 ? -6.381 -4.317 -0.276 1.00 93.44 120 TYR A CA 1
ATOM 928 C C . TYR A 1 120 ? -6.896 -4.235 1.156 1.00 93.44 120 TYR A C 1
ATOM 930 O O . TYR A 1 120 ? -6.119 -4.088 2.099 1.00 93.44 120 TYR A O 1
ATOM 938 N N . ARG A 1 121 ? -8.209 -4.372 1.323 1.00 95.56 121 ARG A N 1
ATOM 939 C CA . ARG A 1 121 ? -8.855 -4.551 2.624 1.00 95.56 121 ARG A CA 1
ATOM 940 C C . ARG A 1 121 ? -9.669 -5.832 2.586 1.00 95.56 121 ARG A C 1
ATOM 942 O O . ARG A 1 121 ? -10.398 -6.057 1.617 1.00 95.56 121 ARG A O 1
ATOM 949 N N . LEU A 1 122 ? -9.550 -6.664 3.616 1.00 94.38 122 LEU A N 1
ATOM 950 C CA . LEU A 1 122 ? -10.347 -7.886 3.686 1.00 94.38 122 LEU A CA 1
ATOM 951 C C . LEU A 1 122 ? -11.812 -7.537 3.972 1.00 94.38 122 LEU A C 1
ATOM 953 O O . LEU A 1 122 ? -12.110 -6.663 4.785 1.00 94.38 122 LEU A O 1
ATOM 957 N N . LYS A 1 123 ? -12.737 -8.221 3.290 1.00 91.25 123 LYS A N 1
ATOM 958 C CA . LYS A 1 123 ? -14.180 -7.995 3.476 1.00 91.25 123 LYS A CA 1
ATOM 959 C C . LYS A 1 123 ? -14.642 -8.446 4.862 1.00 91.25 123 LYS A C 1
ATOM 961 O O . LYS A 1 123 ? -15.338 -7.700 5.542 1.00 91.25 123 LYS A O 1
ATOM 966 N N . GLU A 1 124 ? -14.224 -9.644 5.260 1.00 95.75 124 GLU A N 1
ATOM 967 C CA . GLU A 1 124 ? -14.593 -10.278 6.534 1.00 95.75 124 GLU A CA 1
ATOM 968 C C . GLU A 1 124 ? -13.771 -9.747 7.716 1.00 95.75 124 GLU A C 1
ATOM 970 O O . GLU A 1 124 ? -14.252 -9.743 8.841 1.00 95.75 124 GLU A O 1
ATOM 975 N N . HIS A 1 125 ? -12.572 -9.221 7.447 1.00 97.38 125 HIS A N 1
ATOM 976 C CA . HIS A 1 125 ? -11.675 -8.623 8.438 1.00 97.38 125 HIS A CA 1
ATOM 977 C C . HIS A 1 125 ? -11.308 -7.187 8.038 1.00 97.38 125 HIS A C 1
ATOM 979 O O . HIS A 1 125 ? -10.215 -6.927 7.528 1.00 97.38 125 HIS A O 1
ATOM 985 N N . PRO A 1 126 ? -12.228 -6.221 8.219 1.00 96.81 126 PRO A N 1
ATOM 986 C CA . PRO A 1 126 ? -12.017 -4.828 7.821 1.00 96.81 126 PRO A CA 1
ATOM 987 C C . PRO A 1 1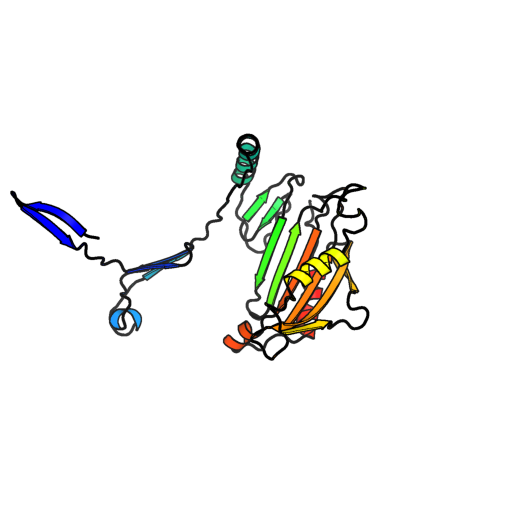26 ? -10.956 -4.114 8.672 1.00 96.81 126 PRO A C 1
ATOM 989 O O . PRO A 1 126 ? -10.573 -2.990 8.334 1.00 96.81 126 PRO A O 1
ATOM 992 N N . ASP A 1 127 ? -10.494 -4.748 9.754 1.00 97.69 127 ASP A N 1
ATOM 993 C CA . ASP A 1 127 ? -9.304 -4.367 10.506 1.00 97.69 127 ASP A CA 1
ATOM 994 C C . ASP A 1 127 ? -8.013 -4.596 9.723 1.00 97.69 127 ASP A C 1
ATOM 996 O O . ASP A 1 127 ? -7.016 -3.968 10.043 1.00 97.69 127 ASP A O 1
ATOM 1000 N N . ILE A 1 128 ? -8.006 -5.425 8.680 1.00 98.56 128 ILE A N 1
ATOM 1001 C CA . ILE A 1 128 ? -6.786 -5.774 7.956 1.00 98.56 128 ILE A CA 1
ATOM 1002 C C . ILE A 1 128 ? -6.669 -5.006 6.646 1.00 98.56 128 ILE A C 1
ATOM 1004 O O . ILE A 1 128 ? -7.489 -5.141 5.733 1.00 98.56 128 ILE A O 1
ATOM 1008 N N . THR A 1 129 ? -5.578 -4.250 6.538 1.00 98.25 129 THR A N 1
ATOM 1009 C CA . THR A 1 129 ? -5.123 -3.628 5.297 1.00 98.25 129 THR A CA 1
ATOM 1010 C C . THR A 1 129 ? -3.828 -4.285 4.841 1.00 98.25 129 THR A C 1
ATOM 1012 O O . THR A 1 129 ? -2.883 -4.428 5.610 1.00 98.25 129 THR A O 1
ATOM 1015 N N . ILE A 1 130 ? -3.773 -4.668 3.573 1.00 98.38 130 ILE A N 1
ATOM 1016 C CA . ILE A 1 130 ? -2.610 -5.286 2.940 1.00 98.38 130 ILE A CA 1
ATOM 1017 C C . ILE A 1 130 ? -2.090 -4.316 1.890 1.00 98.38 130 ILE A C 1
ATOM 1019 O O . ILE A 1 130 ? -2.873 -3.821 1.084 1.00 98.38 130 ILE A O 1
ATOM 1023 N N . ASN A 1 131 ? -0.788 -4.063 1.861 1.00 97.81 131 ASN A N 1
ATOM 1024 C CA . ASN A 1 131 ? -0.160 -3.273 0.812 1.00 97.81 131 ASN A CA 1
ATOM 1025 C C . ASN A 1 131 ? 0.993 -4.046 0.185 1.00 97.81 131 ASN A C 1
ATOM 1027 O O . ASN A 1 131 ? 1.840 -4.590 0.891 1.00 97.81 131 ASN A O 1
ATOM 1031 N N . LEU A 1 132 ? 1.030 -4.050 -1.141 1.00 96.44 132 LEU A N 1
ATOM 1032 C CA . LEU A 1 132 ? 2.149 -4.550 -1.925 1.00 96.44 132 LEU A CA 1
ATOM 1033 C C . LEU A 1 132 ? 2.635 -3.419 -2.822 1.00 96.44 132 LEU A C 1
ATOM 1035 O O . LEU A 1 132 ? 1.851 -2.870 -3.599 1.00 96.44 132 LEU A O 1
ATOM 1039 N N . LYS A 1 133 ? 3.916 -3.078 -2.705 1.00 95.56 133 LYS A N 1
ATOM 1040 C CA . LYS A 1 133 ? 4.615 -2.146 -3.580 1.00 95.56 133 LYS A CA 1
ATOM 1041 C C . LYS A 1 133 ? 5.715 -2.878 -4.345 1.00 95.56 133 LYS A C 1
ATOM 1043 O O . LYS A 1 133 ? 6.511 -3.580 -3.726 1.00 95.56 133 LYS A O 1
ATOM 1048 N N . SER A 1 134 ? 5.746 -2.656 -5.655 1.00 93.69 134 SER A N 1
ATOM 1049 C CA . SER A 1 134 ? 6.849 -2.980 -6.559 1.00 93.69 134 SER A CA 1
ATOM 1050 C C . SER A 1 134 ? 7.376 -1.687 -7.159 1.00 93.69 134 SER A C 1
ATOM 1052 O O . SER A 1 134 ? 6.590 -0.855 -7.614 1.00 93.69 134 SER A O 1
ATOM 1054 N N . GLU A 1 135 ? 8.682 -1.490 -7.139 1.00 94.12 135 GLU A N 1
ATOM 1055 C CA . GLU A 1 135 ? 9.331 -0.295 -7.667 1.00 94.12 135 GLU A CA 1
ATOM 1056 C C . GLU A 1 135 ? 10.624 -0.689 -8.356 1.00 94.12 135 GLU A C 1
ATOM 1058 O O . GLU A 1 135 ? 11.372 -1.478 -7.797 1.00 94.12 135 GLU A O 1
ATOM 1063 N N . THR A 1 136 ? 10.888 -0.175 -9.556 1.00 93.06 136 THR A N 1
ATOM 1064 C CA . THR A 1 136 ? 12.163 -0.388 -10.255 1.00 93.06 136 THR A CA 1
ATOM 1065 C C . THR A 1 136 ? 13.331 -0.230 -9.286 1.00 93.06 136 THR A C 1
ATOM 1067 O O . THR A 1 136 ? 13.357 0.732 -8.516 1.00 93.06 136 THR A O 1
ATOM 1070 N N . ALA A 1 137 ? 14.261 -1.190 -9.302 1.00 91.88 137 ALA A N 1
ATOM 1071 C CA . ALA A 1 137 ? 15.304 -1.261 -8.291 1.00 91.88 137 ALA A CA 1
ATOM 1072 C C . ALA A 1 137 ? 16.116 0.033 -8.239 1.00 91.88 137 ALA A C 1
ATOM 1074 O O . ALA A 1 137 ? 16.523 0.578 -9.270 1.00 91.88 137 ALA A O 1
ATOM 1075 N N . GLU A 1 138 ? 16.378 0.502 -7.023 1.00 86.12 138 GLU A N 1
ATOM 1076 C CA . GLU A 1 138 ? 17.267 1.638 -6.829 1.00 86.12 138 GLU A CA 1
ATOM 1077 C C . GLU A 1 138 ? 18.674 1.306 -7.358 1.00 86.12 138 GLU A C 1
ATOM 1079 O O . GLU A 1 138 ? 19.231 0.256 -7.003 1.00 86.12 138 GLU A O 1
ATOM 1084 N N . PRO A 1 139 ? 19.277 2.189 -8.178 1.00 85.50 139 PRO A N 1
ATOM 1085 C CA . PRO A 1 139 ? 20.635 1.987 -8.653 1.00 85.50 139 PRO A CA 1
ATOM 1086 C C . PRO A 1 139 ? 21.608 1.986 -7.474 1.00 85.50 139 PRO A C 1
ATOM 1088 O O . PRO A 1 139 ? 21.369 2.608 -6.435 1.00 85.50 139 PRO A O 1
ATOM 1091 N N . THR A 1 140 ? 22.739 1.305 -7.641 1.00 84.06 140 THR A N 1
ATOM 1092 C CA . THR A 1 140 ? 23.823 1.389 -6.662 1.00 84.06 140 THR A CA 1
ATOM 1093 C C . THR A 1 140 ? 24.343 2.831 -6.617 1.00 84.06 140 THR A C 1
ATOM 1095 O O . THR A 1 140 ? 24.697 3.361 -7.672 1.00 84.06 140 THR A O 1
ATOM 1098 N N . PRO A 1 141 ? 24.394 3.476 -5.434 1.00 85.19 141 PRO A N 1
ATOM 1099 C CA . PRO A 1 141 ? 24.961 4.814 -5.302 1.00 85.19 141 PRO A CA 1
ATOM 1100 C C . PRO A 1 141 ? 26.392 4.887 -5.837 1.00 85.19 141 PRO A C 1
ATOM 1102 O O . PRO A 1 141 ? 27.159 3.931 -5.699 1.00 85.19 141 PRO A O 1
ATOM 1105 N N . GLU A 1 142 ? 26.769 6.028 -6.412 1.00 81.62 142 GLU A N 1
ATOM 1106 C CA . GLU A 1 142 ? 28.134 6.234 -6.894 1.00 81.62 142 GLU A CA 1
ATOM 1107 C C . GLU A 1 142 ? 29.136 6.339 -5.727 1.00 81.62 142 GLU A C 1
ATOM 1109 O O . GLU A 1 142 ? 28.842 6.965 -4.700 1.00 81.62 142 GLU A O 1
ATOM 1114 N N . PRO A 1 143 ? 30.349 5.767 -5.861 1.00 82.56 143 PRO A N 1
ATOM 1115 C CA . PRO A 1 143 ? 31.411 5.968 -4.883 1.00 82.56 143 PRO A CA 1
ATOM 1116 C C . PRO A 1 143 ? 31.740 7.458 -4.700 1.00 82.56 143 PRO A C 1
ATOM 1118 O O . PRO A 1 143 ? 32.005 8.164 -5.667 1.00 82.56 143 PRO A O 1
ATOM 1121 N N . GLY A 1 144 ? 31.769 7.925 -3.448 1.00 78.69 144 GLY A N 1
ATOM 1122 C CA . GLY A 1 144 ? 32.066 9.325 -3.111 1.00 78.69 144 GLY A CA 1
ATOM 1123 C C . GLY A 1 144 ? 30.845 10.246 -3.001 1.00 78.69 144 GLY A C 1
ATOM 1124 O O . GLY A 1 144 ? 31.025 11.418 -2.678 1.00 78.69 144 GLY A O 1
ATOM 1125 N N . GLY A 1 145 ? 29.628 9.736 -3.225 1.00 80.75 145 GLY A N 1
ATOM 1126 C CA . GLY A 1 145 ? 28.382 10.449 -2.926 1.00 80.75 145 GLY A CA 1
ATOM 1127 C C . GLY A 1 145 ? 27.978 10.408 -1.444 1.00 80.75 145 GLY A C 1
ATOM 1128 O O . GLY A 1 145 ? 28.616 9.750 -0.620 1.00 80.75 145 GLY A O 1
ATOM 1129 N N . ASP A 1 146 ? 26.867 11.077 -1.115 1.00 80.44 146 ASP A N 1
ATOM 1130 C CA . ASP A 1 146 ? 26.328 11.170 0.257 1.00 80.44 146 ASP A CA 1
ATOM 1131 C C . ASP A 1 146 ? 25.883 9.815 0.838 1.00 80.44 146 ASP A C 1
ATOM 1133 O O . ASP A 1 146 ? 25.824 9.632 2.056 1.00 80.44 146 ASP A O 1
ATOM 1137 N N . ILE A 1 147 ? 25.564 8.850 -0.030 1.00 79.00 147 ILE A N 1
ATOM 1138 C CA . ILE A 1 147 ? 25.137 7.502 0.348 1.00 79.00 147 ILE A CA 1
ATOM 1139 C C . ILE A 1 147 ? 26.213 6.518 -0.094 1.00 79.00 147 ILE A C 1
ATOM 1141 O O . ILE A 1 147 ? 26.555 6.443 -1.272 1.00 79.00 147 ILE A O 1
ATOM 1145 N N . ARG A 1 148 ? 26.724 5.722 0.849 1.00 78.88 148 ARG A N 1
ATOM 1146 C CA . ARG A 1 148 ? 27.689 4.670 0.517 1.00 78.88 148 ARG A CA 1
ATOM 1147 C C . ARG A 1 148 ? 27.022 3.573 -0.330 1.00 78.88 148 ARG A C 1
ATOM 1149 O O . ARG A 1 148 ? 25.886 3.199 -0.025 1.00 78.88 148 ARG A O 1
ATOM 1156 N N . PRO A 1 149 ? 27.722 2.991 -1.320 1.00 78.88 149 PRO A N 1
ATOM 1157 C CA . PRO A 1 149 ? 27.168 1.937 -2.176 1.00 78.88 149 PRO A CA 1
ATOM 1158 C C . PRO A 1 149 ? 26.595 0.725 -1.416 1.00 78.88 149 PRO A C 1
ATOM 1160 O O . PRO A 1 149 ? 25.605 0.125 -1.833 1.00 78.88 149 PRO A O 1
ATOM 1163 N N . ASP A 1 150 ? 27.191 0.381 -0.272 1.00 79.69 150 ASP A N 1
ATOM 1164 C CA . ASP A 1 150 ? 26.811 -0.742 0.591 1.00 79.69 150 ASP A CA 1
ATOM 1165 C C . ASP A 1 150 ? 25.671 -0.418 1.575 1.00 79.69 150 ASP A C 1
ATOM 1167 O O . ASP A 1 150 ? 25.162 -1.316 2.244 1.00 79.69 150 ASP A O 1
ATOM 1171 N N . ALA A 1 151 ? 25.235 0.844 1.664 1.00 82.31 151 ALA A N 1
ATOM 1172 C CA . ALA A 1 151 ? 24.210 1.277 2.616 1.00 82.31 151 ALA A CA 1
ATOM 1173 C C . ALA A 1 151 ? 22.777 0.937 2.173 1.00 82.31 151 ALA A C 1
ATOM 1175 O O . ALA A 1 151 ? 21.867 0.887 3.000 1.00 82.31 151 ALA A O 1
ATOM 1176 N N . VAL A 1 152 ? 22.559 0.681 0.882 1.00 85.69 152 VAL A N 1
ATOM 1177 C CA . VAL A 1 152 ? 21.237 0.382 0.320 1.00 85.69 152 VAL A CA 1
ATOM 1178 C C . VAL A 1 152 ? 20.900 -1.083 0.617 1.00 85.69 152 VAL A C 1
ATOM 1180 O O . VAL A 1 152 ? 21.136 -1.967 -0.191 1.00 85.69 152 VAL A O 1
ATOM 1183 N N . THR A 1 153 ? 20.389 -1.387 1.806 1.00 91.38 153 THR A N 1
ATOM 1184 C CA . THR A 1 153 ? 20.126 -2.770 2.254 1.00 91.38 153 THR A CA 1
ATOM 1185 C C . THR A 1 153 ? 18.648 -3.014 2.562 1.00 91.38 153 THR A C 1
ATOM 1187 O O . THR A 1 153 ? 17.821 -2.096 2.521 1.00 91.38 153 THR A O 1
ATOM 1190 N N . ASN A 1 154 ? 18.300 -4.267 2.877 1.00 94.75 154 ASN A N 1
ATOM 1191 C CA . ASN A 1 154 ? 16.994 -4.588 3.458 1.00 94.75 154 ASN A CA 1
ATOM 1192 C C . ASN A 1 154 ? 16.820 -3.915 4.832 1.00 94.75 154 ASN A C 1
ATOM 1194 O O . ASN A 1 154 ? 15.733 -3.425 5.115 1.00 94.75 154 ASN A O 1
ATOM 1198 N N . ASP A 1 155 ? 17.882 -3.804 5.641 1.00 94.06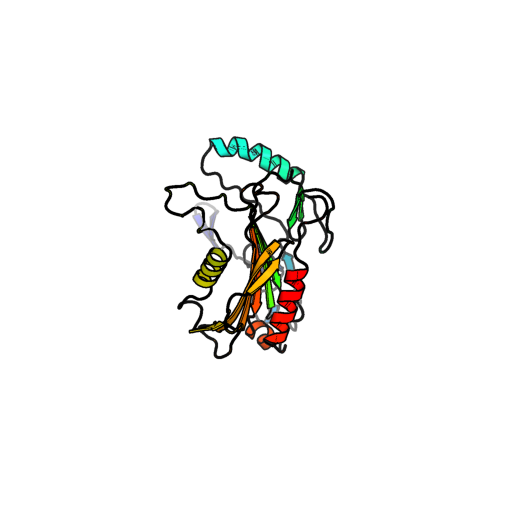 155 ASP A N 1
ATOM 1199 C CA . ASP A 1 155 ? 17.832 -3.071 6.914 1.00 94.06 155 ASP A CA 1
ATOM 1200 C C . ASP A 1 155 ? 17.506 -1.591 6.701 1.00 94.06 155 ASP A C 1
ATOM 1202 O O . ASP A 1 155 ? 16.605 -1.064 7.348 1.00 94.06 155 ASP A O 1
ATOM 1206 N N . PHE A 1 156 ? 18.168 -0.941 5.739 1.00 91.94 156 PHE A N 1
ATOM 1207 C CA . PHE A 1 156 ? 17.895 0.456 5.402 1.00 91.94 156 PHE A CA 1
ATOM 1208 C C . PHE A 1 156 ? 16.434 0.668 4.976 1.00 91.94 156 PHE A C 1
ATOM 1210 O O . PHE A 1 156 ? 15.767 1.579 5.463 1.00 91.94 156 PHE A O 1
ATOM 1217 N N . ARG A 1 157 ? 15.891 -0.215 4.126 1.00 92.81 157 ARG A N 1
ATOM 1218 C CA . ARG A 1 157 ? 14.479 -0.171 3.691 1.00 92.81 157 ARG A CA 1
ATOM 1219 C C . ARG A 1 157 ? 13.507 -0.370 4.854 1.00 92.81 157 ARG A C 1
ATOM 1221 O O . ARG A 1 157 ? 12.504 0.341 4.949 1.00 92.81 157 ARG A O 1
ATOM 1228 N N . THR A 1 158 ? 13.804 -1.324 5.732 1.00 96.25 158 THR A N 1
ATOM 1229 C CA . THR A 1 158 ? 13.039 -1.582 6.955 1.00 96.25 158 THR A CA 1
ATOM 1230 C C . THR A 1 158 ? 13.019 -0.349 7.856 1.00 96.25 158 THR A C 1
ATOM 1232 O O . THR A 1 158 ? 11.951 0.063 8.311 1.00 96.25 158 THR A O 1
ATOM 1235 N N . ASP A 1 159 ? 14.170 0.291 8.056 1.00 94.94 159 ASP A N 1
ATOM 1236 C CA . ASP A 1 159 ? 14.298 1.467 8.917 1.00 94.94 159 ASP A CA 1
ATOM 1237 C C . ASP A 1 159 ? 13.615 2.701 8.323 1.00 94.94 159 ASP A C 1
ATOM 1239 O O . ASP A 1 159 ? 12.942 3.429 9.052 1.00 94.94 159 ASP A O 1
ATOM 1243 N N . LEU A 1 160 ? 13.673 2.896 7.002 1.00 93.06 160 LEU A N 1
ATOM 1244 C CA . LEU A 1 160 ? 12.900 3.941 6.324 1.00 93.06 160 LEU A CA 1
ATOM 1245 C C . LEU A 1 160 ? 11.390 3.757 6.519 1.00 93.06 160 LEU A C 1
ATOM 1247 O O . LEU A 1 160 ? 10.676 4.719 6.818 1.00 93.06 160 LEU A O 1
ATOM 1251 N N . TYR A 1 161 ? 10.888 2.527 6.373 1.00 95.94 161 TYR A N 1
ATOM 1252 C CA . TYR A 1 161 ? 9.468 2.245 6.579 1.00 95.94 161 TYR A CA 1
ATOM 1253 C C . TYR A 1 161 ? 9.049 2.531 8.022 1.00 95.94 161 TYR A C 1
ATOM 1255 O O . TYR A 1 161 ? 8.078 3.261 8.254 1.00 95.94 161 TYR A O 1
ATOM 1263 N N . TRP A 1 162 ? 9.785 1.994 8.998 1.00 96.75 162 TRP A N 1
ATOM 1264 C CA . TRP A 1 162 ? 9.447 2.181 10.404 1.00 96.75 162 TRP A CA 1
ATOM 1265 C C . TRP A 1 162 ? 9.652 3.619 10.870 1.00 96.75 162 TRP A C 1
ATOM 1267 O O . TRP A 1 162 ? 8.802 4.119 11.601 1.00 96.75 162 TRP A O 1
ATOM 1277 N N . GLY A 1 163 ? 10.667 4.331 10.378 1.00 95.38 163 GLY A N 1
ATOM 1278 C CA . GLY A 1 163 ? 10.875 5.754 10.659 1.00 95.38 163 GLY A CA 1
ATOM 1279 C C . GLY A 1 163 ? 9.710 6.635 10.198 1.00 95.38 163 GLY A C 1
ATOM 1280 O O . GLY A 1 163 ? 9.367 7.608 10.866 1.00 95.38 163 GLY A O 1
ATOM 1281 N N . ALA A 1 164 ? 9.030 6.265 9.107 1.00 93.62 164 ALA A N 1
ATOM 1282 C CA . ALA A 1 164 ? 7.831 6.961 8.635 1.00 93.62 164 ALA A CA 1
ATOM 1283 C C . ALA A 1 164 ? 6.527 6.497 9.320 1.00 93.62 164 ALA A C 1
ATOM 1285 O O . ALA A 1 164 ? 5.519 7.217 9.320 1.00 93.62 164 ALA A O 1
ATOM 1286 N N . LYS A 1 165 ? 6.495 5.277 9.868 1.00 92.88 165 LYS A N 1
ATOM 1287 C CA . LYS A 1 165 ? 5.290 4.659 10.452 1.00 92.88 165 LYS A CA 1
ATOM 1288 C C . LYS A 1 165 ? 5.195 4.824 11.967 1.00 92.88 165 LYS A C 1
ATOM 1290 O O . LYS A 1 165 ? 4.112 5.113 12.472 1.00 92.88 165 LYS A O 1
ATOM 1295 N N . VAL A 1 166 ? 6.309 4.684 12.672 1.00 94.81 166 VAL A N 1
ATOM 1296 C CA . VAL A 1 166 ? 6.428 4.687 14.135 1.00 94.81 166 VAL A CA 1
ATOM 1297 C C . VAL A 1 166 ? 6.976 6.045 14.565 1.00 94.81 166 VAL A C 1
ATOM 1299 O O . VAL A 1 166 ? 8.100 6.183 15.037 1.00 94.81 166 VAL A O 1
ATOM 1302 N N . THR A 1 167 ? 6.173 7.086 14.355 1.00 94.56 167 THR A N 1
ATOM 1303 C CA . THR A 1 167 ? 6.505 8.450 14.780 1.00 94.56 167 THR A CA 1
ATOM 1304 C C . THR A 1 167 ? 5.746 8.814 16.060 1.00 94.56 167 THR A C 1
ATOM 1306 O O . THR A 1 167 ? 4.609 8.362 16.238 1.00 94.56 167 THR A O 1
ATOM 1309 N N . PRO A 1 168 ? 6.275 9.721 16.907 1.00 91.88 168 PRO A N 1
ATOM 1310 C CA . PRO A 1 168 ? 5.556 10.214 18.091 1.00 91.88 168 PRO A CA 1
ATOM 1311 C C . PRO A 1 168 ? 4.204 10.881 17.774 1.00 91.88 168 PRO A C 1
ATOM 1313 O O . PRO A 1 168 ? 3.333 11.015 18.633 1.00 91.88 168 PRO A O 1
ATOM 1316 N N . SER A 1 169 ? 4.006 11.324 16.527 1.00 92.12 169 SER A N 1
ATOM 1317 C CA . SER A 1 169 ? 2.729 11.870 16.062 1.00 92.12 169 SER A CA 1
ATOM 1318 C C . SER A 1 169 ? 1.674 10.798 15.767 1.00 92.12 169 SER A C 1
ATOM 1320 O O . SER A 1 169 ? 0.486 11.113 15.831 1.00 92.12 169 SER A O 1
ATOM 1322 N N . ARG A 1 170 ? 2.078 9.554 15.472 1.00 91.31 170 ARG A N 1
ATOM 1323 C CA . ARG A 1 170 ? 1.197 8.455 15.036 1.00 91.31 170 ARG A CA 1
ATOM 1324 C C . ARG A 1 170 ? 0.960 7.402 16.119 1.00 91.31 170 ARG A C 1
ATOM 1326 O O . ARG A 1 170 ? -0.159 6.900 16.243 1.00 91.31 170 ARG A O 1
ATOM 1333 N N . VAL A 1 171 ? 1.978 7.081 16.916 1.00 95.69 171 VAL A N 1
ATOM 1334 C CA . VAL A 1 171 ? 1.933 5.994 17.908 1.00 95.69 171 VAL A CA 1
ATOM 1335 C C . VAL A 1 171 ? 2.420 6.453 19.285 1.00 95.69 171 VAL A C 1
ATOM 1337 O O . VAL A 1 171 ? 3.287 7.315 19.388 1.00 95.69 171 VAL A O 1
ATOM 1340 N N . LYS A 1 172 ? 1.848 5.869 20.344 1.00 96.50 172 LYS A N 1
ATOM 1341 C CA . LYS A 1 172 ? 2.304 5.999 21.740 1.00 96.50 172 LYS A CA 1
ATOM 1342 C C . LYS A 1 172 ? 3.513 5.111 22.013 1.00 96.50 172 LYS A C 1
ATOM 1344 O O . LYS A 1 172 ? 4.445 5.527 22.690 1.00 96.50 172 LYS A O 1
ATOM 1349 N N . SER A 1 173 ? 3.474 3.883 21.509 1.00 96.38 173 SER A N 1
ATOM 1350 C CA . SER A 1 173 ? 4.528 2.892 21.693 1.00 96.38 173 SER A CA 1
ATOM 1351 C C . SER A 1 173 ? 4.543 1.902 20.534 1.00 96.38 173 SER A C 1
ATOM 1353 O O . SER A 1 173 ? 3.539 1.706 19.844 1.00 96.38 173 SER A O 1
ATOM 1355 N N . ALA A 1 174 ? 5.697 1.276 20.332 1.00 96.19 174 ALA A N 1
ATOM 1356 C CA . ALA A 1 174 ? 5.866 0.139 19.446 1.00 96.19 174 ALA A CA 1
ATOM 1357 C C . ALA A 1 174 ? 6.853 -0.843 20.079 1.00 96.19 174 ALA A C 1
ATOM 1359 O O . ALA A 1 174 ? 7.850 -0.428 20.672 1.00 96.19 174 ALA A O 1
ATOM 1360 N N . ARG A 1 175 ? 6.584 -2.140 19.945 1.00 95.75 175 ARG A N 1
ATOM 1361 C CA . ARG A 1 175 ? 7.485 -3.210 20.380 1.00 95.75 175 ARG A CA 1
ATOM 1362 C C . ARG A 1 175 ? 7.574 -4.282 19.309 1.00 95.75 175 ARG A C 1
ATOM 1364 O O . ARG A 1 175 ? 6.583 -4.596 18.653 1.00 95.75 175 ARG A O 1
ATOM 1371 N N . SER A 1 176 ? 8.751 -4.879 19.165 1.00 97.19 176 SER A N 1
ATOM 1372 C CA . SER A 1 176 ? 8.900 -6.048 18.303 1.00 97.19 176 SER A CA 1
ATOM 1373 C C . SER A 1 176 ? 8.167 -7.248 18.897 1.00 97.19 176 SER A C 1
ATOM 1375 O O . SER A 1 176 ? 8.307 -7.541 20.086 1.00 97.19 176 SER A O 1
ATOM 1377 N N . ILE A 1 177 ? 7.401 -7.948 18.062 1.00 97.81 177 ILE A N 1
ATOM 1378 C CA . ILE A 1 177 ? 6.861 -9.278 18.364 1.00 97.81 177 ILE A CA 1
ATOM 1379 C C . ILE A 1 177 ? 7.953 -10.331 18.207 1.00 97.81 177 ILE A C 1
ATOM 1381 O O . ILE A 1 177 ? 8.029 -11.289 18.973 1.00 97.81 177 ILE A O 1
ATOM 1385 N N . PHE A 1 178 ? 8.839 -10.151 17.229 1.00 96.56 178 PHE A N 1
ATOM 1386 C CA . PHE A 1 178 ? 10.013 -10.996 17.106 1.00 96.56 178 PHE A CA 1
ATOM 1387 C C . PHE A 1 178 ? 11.008 -10.626 18.208 1.00 96.56 178 PHE A C 1
ATOM 1389 O O . PHE A 1 178 ? 11.593 -9.541 18.207 1.00 96.56 178 PHE A O 1
ATOM 1396 N N . HIS A 1 179 ? 11.193 -11.532 19.164 1.00 89.25 179 HIS A N 1
ATOM 1397 C CA . HIS A 1 179 ? 12.322 -11.478 20.091 1.00 89.25 179 HIS A CA 1
ATOM 1398 C C . HIS A 1 179 ? 13.642 -11.639 19.335 1.00 89.25 179 HIS A C 1
ATOM 1400 O O . HIS A 1 179 ? 13.635 -12.103 18.195 1.00 89.25 179 HIS A O 1
ATOM 1406 N N . ALA A 1 180 ? 14.757 -11.270 19.972 1.00 88.81 180 ALA A N 1
ATOM 1407 C CA . ALA A 1 180 ? 16.077 -11.249 19.351 1.00 88.81 180 ALA A CA 1
ATOM 1408 C C . ALA A 1 180 ? 16.360 -12.534 18.526 1.00 88.81 180 ALA A C 1
ATOM 1410 O O . ALA A 1 180 ? 16.360 -13.623 19.103 1.00 88.81 180 ALA A O 1
ATOM 1411 N N . PRO A 1 181 ? 16.582 -12.420 17.198 1.00 91.50 181 PRO A N 1
ATOM 1412 C CA . PRO A 1 181 ? 16.633 -11.181 16.413 1.00 91.50 181 PRO A CA 1
ATOM 1413 C C . PRO A 1 181 ? 15.242 -10.632 16.020 1.00 91.50 181 PRO A C 1
ATOM 1415 O O . PRO A 1 181 ? 14.378 -11.352 15.515 1.00 91.50 181 PRO A O 1
ATOM 1418 N N . ALA A 1 182 ? 15.057 -9.315 16.192 1.00 93.75 182 ALA A N 1
ATOM 1419 C CA . ALA A 1 182 ? 13.817 -8.606 15.843 1.00 93.75 182 ALA A CA 1
ATOM 1420 C C . ALA A 1 182 ? 13.550 -8.528 14.329 1.00 93.75 182 ALA A C 1
ATOM 1422 O O . ALA A 1 182 ? 12.409 -8.366 13.899 1.00 93.75 182 ALA A O 1
ATOM 1423 N N . ARG A 1 183 ? 14.607 -8.659 13.527 1.00 96.12 183 ARG A N 1
ATOM 1424 C CA . ARG A 1 183 ? 14.559 -8.761 12.069 1.00 96.12 183 ARG A CA 1
ATOM 1425 C C . ARG A 1 183 ? 14.914 -10.190 11.689 1.00 96.12 183 ARG A C 1
ATOM 1427 O O . ARG A 1 183 ? 15.905 -10.722 12.188 1.00 96.12 183 ARG A O 1
ATOM 1434 N N . ARG A 1 184 ? 14.113 -10.820 10.836 1.00 96.75 184 ARG A N 1
ATOM 1435 C CA . ARG A 1 184 ? 14.326 -12.211 10.411 1.00 96.75 184 ARG A CA 1
ATOM 1436 C C . ARG A 1 184 ? 14.449 -12.285 8.901 1.00 96.75 184 ARG A C 1
ATOM 1438 O O . ARG A 1 184 ? 13.871 -11.468 8.193 1.00 96.75 184 ARG A O 1
ATOM 1445 N N . SER A 1 185 ? 15.203 -13.256 8.409 1.00 96.25 185 SER A N 1
ATOM 1446 C CA . SER A 1 185 ? 15.280 -13.529 6.976 1.00 96.25 185 SER A CA 1
ATOM 1447 C C . SER A 1 185 ? 13.991 -14.196 6.493 1.00 96.25 185 SER A C 1
ATOM 1449 O O . SER A 1 185 ? 13.451 -15.065 7.179 1.00 96.25 185 SER A O 1
ATOM 1451 N N . LEU A 1 186 ? 13.531 -13.827 5.299 1.00 96.12 186 LEU A N 1
ATOM 1452 C CA . LEU A 1 186 ? 12.513 -14.573 4.555 1.00 96.12 186 LEU A CA 1
ATOM 1453 C C . LEU A 1 186 ? 12.919 -14.698 3.084 1.00 96.12 186 LEU A C 1
ATOM 1455 O O . LEU A 1 186 ? 13.793 -13.970 2.626 1.00 96.12 186 LEU A O 1
ATOM 1459 N N . GLN A 1 187 ? 12.228 -15.555 2.337 1.00 95.25 187 GLN A N 1
ATOM 1460 C CA . GLN A 1 187 ? 12.214 -15.483 0.878 1.00 95.25 187 GLN A CA 1
ATOM 1461 C C . GLN A 1 187 ? 10.993 -14.673 0.440 1.00 95.25 187 GLN A C 1
ATOM 1463 O O . GLN A 1 187 ? 9.871 -15.009 0.818 1.00 95.25 187 GLN A O 1
ATOM 1468 N N . LEU A 1 188 ? 11.205 -13.622 -0.345 1.00 95.50 188 LEU A N 1
ATOM 1469 C CA . LEU A 1 188 ? 10.144 -12.790 -0.911 1.00 95.50 188 LEU A CA 1
ATOM 1470 C C . LEU A 1 188 ? 10.449 -12.593 -2.387 1.00 95.50 188 LEU A C 1
ATOM 1472 O O . LEU A 1 188 ? 11.563 -12.195 -2.704 1.00 95.50 188 LEU A O 1
ATOM 1476 N N . ASP A 1 189 ? 9.504 -12.891 -3.279 1.00 92.69 189 ASP A N 1
ATOM 1477 C CA . ASP A 1 189 ? 9.748 -12.854 -4.728 1.00 92.69 189 ASP A CA 1
ATOM 1478 C C . ASP A 1 189 ? 10.974 -13.695 -5.152 1.00 92.69 189 ASP A C 1
ATOM 1480 O O . ASP A 1 189 ? 11.846 -13.259 -5.897 1.00 92.69 189 ASP A O 1
ATOM 1484 N N . GLY A 1 190 ? 11.102 -14.894 -4.570 1.00 91.31 190 GLY A N 1
ATOM 1485 C CA . GLY A 1 190 ? 12.180 -15.843 -4.878 1.00 91.31 190 GLY A CA 1
ATOM 1486 C C . GLY A 1 190 ? 13.581 -15.466 -4.374 1.00 91.31 190 GLY A C 1
ATOM 1487 O O . GLY A 1 190 ? 14.520 -16.230 -4.592 1.00 91.31 190 GLY A O 1
ATOM 1488 N N . ARG A 1 191 ? 13.742 -14.343 -3.665 1.00 93.00 191 ARG A N 1
ATOM 1489 C CA . ARG A 1 191 ? 15.046 -13.793 -3.250 1.00 93.00 191 ARG A CA 1
ATOM 1490 C C . ARG A 1 191 ? 15.138 -13.524 -1.745 1.00 93.00 191 ARG A C 1
ATOM 1492 O O . ARG A 1 191 ? 14.102 -13.442 -1.078 1.00 93.00 191 ARG A O 1
ATOM 1499 N N . PRO A 1 192 ? 16.364 -13.347 -1.210 1.00 95.69 192 PRO A N 1
ATOM 1500 C CA . PRO A 1 192 ? 16.568 -12.998 0.189 1.00 95.69 192 PRO A CA 1
ATOM 1501 C C . PRO A 1 192 ? 15.915 -11.659 0.556 1.00 95.69 192 PRO A C 1
ATOM 1503 O O . PRO A 1 192 ? 16.300 -10.587 0.084 1.00 95.69 192 PRO A O 1
ATOM 1506 N N . GLY A 1 193 ? 14.935 -11.733 1.445 1.00 96.88 193 GLY A N 1
ATOM 1507 C CA . GLY A 1 193 ? 14.238 -10.605 2.041 1.00 96.88 193 GLY A CA 1
ATOM 1508 C C . GLY A 1 193 ? 14.423 -10.544 3.555 1.00 96.88 193 GLY A C 1
ATOM 1509 O O . GLY A 1 193 ? 15.087 -11.380 4.176 1.00 96.88 193 GLY A O 1
ATOM 1510 N N . GLN A 1 194 ? 13.796 -9.545 4.162 1.00 97.94 194 GLN A N 1
ATOM 1511 C CA . GLN A 1 194 ? 13.746 -9.362 5.607 1.00 97.94 194 GLN A CA 1
ATOM 1512 C C . GLN A 1 194 ? 12.307 -9.123 6.069 1.00 97.94 194 GLN A C 1
ATOM 1514 O O . GLN A 1 194 ? 11.603 -8.308 5.478 1.00 97.94 194 GLN A O 1
ATOM 1519 N N . GLU A 1 195 ? 11.879 -9.818 7.125 1.00 98.50 195 GLU A N 1
ATOM 1520 C CA . GLU A 1 195 ? 10.608 -9.583 7.810 1.00 98.50 195 GLU A CA 1
ATOM 1521 C C . GLU A 1 195 ? 10.817 -8.941 9.184 1.00 98.50 195 GLU A C 1
ATOM 1523 O O . GLU A 1 195 ? 11.769 -9.236 9.915 1.00 98.50 195 GLU A O 1
ATOM 1528 N N . THR A 1 196 ? 9.864 -8.092 9.554 1.00 98.44 196 THR A N 1
ATOM 1529 C CA . THR A 1 196 ? 9.698 -7.532 10.896 1.00 98.44 196 THR A CA 1
ATOM 1530 C C . THR A 1 196 ? 8.223 -7.536 11.269 1.00 98.44 196 THR A C 1
ATOM 1532 O O . THR A 1 196 ? 7.348 -7.464 10.406 1.00 98.44 196 THR A O 1
ATOM 1535 N N . PHE A 1 197 ? 7.935 -7.631 12.564 1.00 98.62 197 PHE A N 1
ATOM 1536 C CA . PHE A 1 197 ? 6.563 -7.660 13.052 1.00 98.62 197 PHE A CA 1
ATOM 1537 C C . PHE A 1 197 ? 6.464 -6.901 14.367 1.00 98.62 197 PHE A C 1
ATOM 1539 O O . PHE A 1 197 ? 7.111 -7.279 15.345 1.00 98.62 197 PHE A O 1
ATOM 1546 N N . LEU A 1 198 ? 5.693 -5.814 14.377 1.00 98.38 198 LEU A N 1
ATOM 1547 C CA . LEU A 1 198 ? 5.545 -4.935 15.532 1.00 98.38 198 LEU A CA 1
ATOM 1548 C C . LEU A 1 198 ? 4.120 -4.985 16.085 1.00 98.38 198 LEU A C 1
ATOM 1550 O O . LEU A 1 198 ? 3.155 -4.983 15.324 1.00 98.38 198 LEU A O 1
ATOM 1554 N N . ALA A 1 199 ? 4.007 -4.948 17.411 1.00 98.25 199 ALA A N 1
ATOM 1555 C CA . ALA A 1 199 ? 2.820 -4.444 18.089 1.00 98.25 199 ALA A CA 1
ATOM 1556 C C . ALA A 1 199 ? 2.970 -2.934 18.274 1.00 98.25 199 ALA A C 1
ATOM 1558 O O . ALA A 1 199 ? 4.027 -2.464 18.704 1.00 98.25 199 ALA A O 1
ATOM 1559 N N . VAL A 1 200 ? 1.923 -2.177 17.964 1.00 97.81 200 VAL A N 1
ATOM 1560 C CA . VAL A 1 200 ? 1.894 -0.718 18.074 1.00 97.81 200 VAL A CA 1
ATOM 1561 C C . VAL A 1 200 ? 0.659 -0.270 18.838 1.00 97.81 200 VAL A C 1
ATOM 1563 O O . VAL A 1 200 ? -0.442 -0.733 18.573 1.00 97.81 200 VAL A O 1
ATOM 1566 N N . VAL A 1 201 ? 0.812 0.681 19.754 1.00 97.44 201 VAL A N 1
ATOM 1567 C CA . VAL A 1 201 ? -0.333 1.356 20.377 1.00 97.44 201 VAL A CA 1
ATOM 1568 C C . VAL A 1 201 ? -0.498 2.703 19.689 1.00 97.44 201 VAL A C 1
ATOM 1570 O O . VAL A 1 201 ? 0.360 3.582 19.810 1.00 97.44 201 VAL A O 1
ATOM 1573 N N . ARG A 1 202 ? -1.585 2.881 18.931 1.00 94.88 202 ARG A N 1
ATOM 1574 C CA . ARG A 1 202 ? -1.865 4.144 18.223 1.00 94.88 202 ARG A CA 1
ATOM 1575 C C . ARG A 1 202 ? -2.125 5.279 19.214 1.00 94.88 202 ARG A C 1
ATOM 1577 O O . ARG A 1 202 ? -2.544 5.054 20.348 1.00 94.88 202 ARG A O 1
ATOM 1584 N N . LYS A 1 203 ? -1.910 6.527 18.786 1.00 90.69 203 LYS A N 1
ATOM 1585 C CA . LYS A 1 203 ? -1.987 7.705 19.670 1.00 90.69 203 LYS A CA 1
ATOM 1586 C C . LYS A 1 203 ? -3.302 7.825 20.457 1.00 90.69 203 LYS A C 1
ATOM 1588 O O . LYS A 1 203 ? -3.272 8.192 21.627 1.00 90.69 203 LYS A O 1
ATOM 1593 N N . ASN A 1 204 ? -4.429 7.452 19.859 1.00 86.88 204 ASN A N 1
ATOM 1594 C CA . ASN A 1 204 ? -5.746 7.525 20.502 1.00 86.88 204 ASN A CA 1
ATOM 1595 C C . ASN A 1 204 ? -6.270 6.161 20.981 1.00 86.88 204 ASN A C 1
ATOM 1597 O O . ASN A 1 204 ? -7.388 6.085 21.471 1.00 86.88 204 ASN A O 1
ATOM 1601 N N . ALA A 1 205 ? -5.456 5.106 20.887 1.00 90.69 205 ALA A N 1
ATOM 1602 C CA . ALA A 1 205 ? -5.822 3.756 21.293 1.00 90.69 205 ALA A CA 1
ATOM 1603 C C . ALA A 1 205 ? -5.205 3.389 22.652 1.00 90.69 205 ALA A C 1
ATOM 1605 O O . ALA A 1 205 ? -4.239 4.012 23.117 1.00 90.69 205 ALA A O 1
ATOM 1606 N N . THR A 1 206 ? -5.787 2.374 23.286 1.00 89.88 206 THR A N 1
ATOM 1607 C CA . THR A 1 206 ? -5.269 1.704 24.491 1.00 89.88 206 THR A CA 1
ATOM 1608 C C . THR A 1 206 ? -4.744 0.306 24.195 1.00 89.88 206 THR A C 1
ATOM 1610 O O . THR A 1 206 ? -3.940 -0.214 24.959 1.00 89.88 206 THR A O 1
ATOM 1613 N N . GLU A 1 207 ? -5.189 -0.295 23.094 1.00 95.00 207 GLU A N 1
ATOM 1614 C CA . GLU A 1 207 ? -4.825 -1.649 22.700 1.00 95.00 207 GLU A CA 1
ATOM 1615 C C . GLU A 1 207 ? -3.801 -1.658 21.558 1.00 95.00 207 GLU A C 1
ATOM 1617 O O . GLU A 1 207 ? -3.630 -0.671 20.837 1.00 95.00 207 GLU A O 1
ATOM 1622 N N . GLU A 1 208 ? -3.103 -2.785 21.425 1.00 96.88 208 GLU A N 1
ATOM 1623 C CA . GLU A 1 208 ? -2.058 -2.991 20.424 1.00 96.88 208 GLU A CA 1
ATOM 1624 C C . GLU A 1 208 ? -2.649 -3.391 19.076 1.00 96.88 208 GLU A C 1
ATOM 1626 O O . GLU A 1 208 ? -3.294 -4.421 18.995 1.00 96.88 208 GLU A O 1
ATOM 1631 N N . ASP A 1 209 ? -2.355 -2.674 18.002 1.00 98.00 209 ASP A N 1
ATOM 1632 C CA . ASP A 1 209 ? -2.502 -3.194 16.643 1.00 98.00 209 ASP A CA 1
ATOM 1633 C C . ASP A 1 209 ? -1.209 -3.879 16.189 1.00 98.00 209 ASP A C 1
ATOM 1635 O O . ASP A 1 209 ? -0.117 -3.566 16.664 1.00 98.00 209 ASP A O 1
ATOM 1639 N N . TYR A 1 210 ? -1.319 -4.792 15.228 1.00 98.56 210 TYR A N 1
ATOM 1640 C CA . TYR A 1 210 ? -0.174 -5.523 14.692 1.00 98.56 210 TYR A CA 1
ATOM 1641 C C . TYR A 1 210 ? 0.173 -5.070 13.272 1.00 98.56 210 TYR A C 1
ATOM 1643 O O . TYR A 1 210 ? -0.699 -4.962 12.407 1.00 98.56 210 TYR A O 1
ATOM 1651 N N . ILE A 1 211 ? 1.460 -4.817 13.018 1.00 98.56 211 ILE A N 1
ATOM 1652 C CA . ILE A 1 211 ? 1.974 -4.424 11.702 1.00 98.56 211 ILE A CA 1
ATOM 1653 C C . ILE A 1 211 ? 3.118 -5.352 11.307 1.00 98.56 211 ILE A C 1
ATOM 1655 O O . ILE A 1 211 ? 4.178 -5.353 11.935 1.00 98.56 211 ILE A O 1
ATOM 1659 N N . TYR A 1 212 ? 2.903 -6.125 10.248 1.00 98.75 212 TYR A N 1
ATOM 1660 C CA . TYR A 1 212 ? 3.902 -6.972 9.606 1.00 98.75 212 TYR A CA 1
ATOM 1661 C C . TYR A 1 212 ? 4.498 -6.255 8.402 1.00 98.75 212 TYR A C 1
ATOM 1663 O O . TYR A 1 212 ? 3.755 -5.695 7.601 1.00 98.75 212 TYR A O 1
ATOM 1671 N N . LEU A 1 213 ? 5.815 -6.320 8.241 1.00 98.75 213 LEU A N 1
ATOM 1672 C CA . LEU A 1 213 ? 6.543 -5.797 7.091 1.00 98.75 213 LEU A CA 1
ATOM 1673 C C . LEU A 1 213 ? 7.465 -6.886 6.547 1.00 98.75 213 LEU A C 1
ATOM 1675 O O . LEU A 1 213 ? 8.216 -7.486 7.312 1.00 98.75 213 LEU A O 1
ATOM 1679 N N . ALA A 1 214 ? 7.471 -7.060 5.230 1.00 98.50 214 ALA A N 1
ATOM 1680 C CA . ALA A 1 214 ? 8.503 -7.771 4.495 1.00 98.50 214 ALA A CA 1
ATOM 1681 C C . ALA A 1 214 ? 9.067 -6.877 3.383 1.00 98.50 214 ALA A C 1
ATOM 1683 O O . ALA A 1 214 ? 8.321 -6.200 2.672 1.00 98.50 214 ALA A O 1
ATOM 1684 N N . VAL A 1 215 ? 10.387 -6.880 3.229 1.00 98.06 215 VAL A N 1
ATOM 1685 C CA . VAL A 1 215 ? 11.094 -6.143 2.174 1.00 98.06 215 VAL A CA 1
ATOM 1686 C C . VAL A 1 215 ? 12.079 -7.054 1.457 1.00 98.06 215 VAL A C 1
ATOM 1688 O O . VAL A 1 215 ? 12.674 -7.936 2.076 1.00 98.06 215 VAL A O 1
ATOM 1691 N N . ALA A 1 216 ? 12.269 -6.824 0.162 1.00 96.75 216 ALA A N 1
ATOM 1692 C CA . ALA A 1 216 ? 13.340 -7.427 -0.616 1.00 96.75 216 ALA A CA 1
ATOM 1693 C C . ALA A 1 216 ? 13.937 -6.392 -1.567 1.00 96.75 216 ALA A C 1
ATOM 1695 O O . ALA A 1 216 ? 13.222 -5.799 -2.378 1.00 96.75 216 ALA A O 1
ATOM 1696 N N . ARG A 1 217 ? 15.254 -6.194 -1.460 1.00 94.38 217 ARG A N 1
ATOM 1697 C CA . ARG A 1 217 ? 16.014 -5.324 -2.353 1.00 94.38 217 ARG A CA 1
ATOM 1698 C C . ARG A 1 217 ? 16.005 -5.870 -3.785 1.00 94.38 217 ARG A C 1
ATOM 1700 O O . ARG A 1 217 ? 16.156 -7.077 -3.995 1.00 94.38 217 ARG A O 1
ATOM 1707 N N . GLY A 1 218 ? 15.808 -4.979 -4.750 1.00 92.94 218 GLY A N 1
ATOM 1708 C CA . GLY A 1 218 ? 15.943 -5.226 -6.185 1.00 92.94 218 GLY A CA 1
ATOM 1709 C C . GLY A 1 218 ? 17.379 -5.465 -6.647 1.00 92.94 218 GLY A C 1
ATOM 1710 O O . GLY A 1 218 ? 18.329 -5.235 -5.901 1.00 92.94 218 GLY A O 1
ATOM 1711 N N . ASN A 1 219 ? 17.547 -5.926 -7.886 1.00 91.12 219 ASN A N 1
ATOM 1712 C CA . ASN A 1 219 ? 18.872 -6.023 -8.494 1.00 91.12 219 ASN A CA 1
ATOM 1713 C C . ASN A 1 219 ? 19.200 -4.712 -9.228 1.00 91.12 219 ASN A C 1
ATOM 1715 O O . ASN A 1 219 ? 18.580 -4.453 -10.258 1.00 91.12 219 ASN A O 1
ATOM 1719 N N . PRO A 1 220 ? 20.169 -3.907 -8.762 1.00 89.56 220 PRO A N 1
ATOM 1720 C CA . PRO A 1 220 ? 20.547 -2.668 -9.442 1.00 89.56 220 PRO A CA 1
ATOM 1721 C C . PRO A 1 220 ? 21.108 -2.895 -10.856 1.00 89.56 220 PRO A C 1
ATOM 1723 O O . PRO A 1 220 ? 21.039 -1.982 -11.672 1.00 89.56 220 PRO A O 1
ATOM 1726 N N . ASP A 1 221 ? 21.625 -4.092 -11.159 1.00 88.88 221 ASP A N 1
ATOM 1727 C CA . ASP A 1 221 ? 22.174 -4.426 -12.482 1.00 88.88 221 ASP A CA 1
ATOM 1728 C C . ASP A 1 221 ? 21.077 -4.765 -13.506 1.00 88.88 221 ASP A C 1
ATOM 1730 O O . ASP A 1 221 ? 21.290 -4.679 -14.714 1.00 88.88 221 ASP A O 1
ATOM 1734 N N . THR A 1 222 ? 19.892 -5.157 -13.026 1.00 88.06 222 THR A N 1
ATOM 1735 C CA . THR A 1 222 ? 18.712 -5.471 -13.848 1.00 88.06 222 THR A CA 1
ATOM 1736 C C . THR A 1 222 ? 17.452 -4.868 -13.203 1.00 88.06 222 THR A C 1
ATOM 1738 O O . THR A 1 222 ? 16.589 -5.615 -12.722 1.00 88.06 222 THR A O 1
ATOM 1741 N N . PRO A 1 223 ? 17.357 -3.529 -13.117 1.00 86.50 223 PRO A N 1
ATOM 1742 C CA . PRO A 1 223 ? 16.477 -2.868 -12.158 1.00 86.50 223 PRO A CA 1
ATOM 1743 C C . PRO A 1 223 ? 14.986 -2.998 -12.478 1.00 86.50 223 PRO A C 1
ATOM 1745 O O . PRO A 1 223 ? 14.167 -3.042 -11.557 1.00 86.50 223 PRO A O 1
ATOM 1748 N N . GLU A 1 224 ? 14.615 -3.108 -13.752 1.00 86.94 224 GLU A N 1
ATOM 1749 C CA . GLU A 1 224 ? 13.233 -3.352 -14.170 1.00 86.94 224 GLU A CA 1
ATOM 1750 C C . GLU A 1 224 ? 12.833 -4.829 -14.034 1.00 86.94 224 GLU A C 1
ATOM 1752 O O . GLU A 1 224 ? 11.704 -5.119 -13.646 1.00 86.94 224 GLU A O 1
ATOM 1757 N N . ALA A 1 225 ? 13.766 -5.759 -14.275 1.00 85.62 225 ALA A N 1
ATOM 1758 C CA . ALA A 1 225 ? 13.519 -7.204 -14.200 1.00 85.62 225 ALA A CA 1
ATOM 1759 C C . ALA A 1 225 ? 13.473 -7.742 -12.757 1.00 85.62 225 ALA A C 1
ATOM 1761 O O . ALA A 1 225 ? 12.850 -8.767 -12.485 1.00 85.62 225 ALA A O 1
ATOM 1762 N N . ALA A 1 226 ? 14.139 -7.064 -11.820 1.00 90.88 226 ALA A N 1
ATOM 1763 C CA . ALA A 1 226 ? 14.157 -7.425 -10.406 1.00 90.88 226 ALA A CA 1
ATOM 1764 C C . ALA A 1 226 ? 13.913 -6.181 -9.532 1.00 90.88 226 ALA A C 1
ATOM 1766 O O . ALA A 1 226 ? 14.852 -5.685 -8.905 1.00 90.88 226 ALA A O 1
ATOM 1767 N N . PRO A 1 227 ? 12.668 -5.676 -9.469 1.00 93.06 227 PRO A N 1
ATOM 1768 C CA . PRO A 1 227 ? 12.315 -4.441 -8.764 1.00 93.06 227 PRO A CA 1
ATOM 1769 C C . PRO A 1 227 ? 12.451 -4.575 -7.243 1.00 93.06 227 PRO A C 1
ATOM 1771 O O . PRO A 1 227 ? 12.392 -5.671 -6.705 1.00 93.06 227 PRO A O 1
ATOM 1774 N N . ASP A 1 228 ? 12.579 -3.485 -6.501 1.00 94.94 228 ASP A N 1
ATOM 1775 C CA . ASP A 1 228 ? 12.376 -3.462 -5.053 1.00 94.94 228 ASP A CA 1
ATOM 1776 C C . ASP A 1 228 ? 10.940 -3.864 -4.674 1.00 94.94 228 ASP A C 1
ATOM 1778 O O . ASP A 1 228 ? 9.966 -3.353 -5.230 1.00 94.94 228 ASP A O 1
ATOM 1782 N N . ILE A 1 229 ? 10.798 -4.750 -3.679 1.00 96.44 229 ILE A N 1
ATOM 1783 C CA . ILE A 1 229 ? 9.493 -5.195 -3.170 1.00 96.44 229 ILE A CA 1
ATOM 1784 C C . ILE A 1 229 ? 9.335 -4.784 -1.715 1.00 96.44 229 ILE A C 1
ATOM 1786 O O . ILE A 1 229 ? 10.185 -5.064 -0.865 1.00 96.44 229 ILE A O 1
ATOM 1790 N N . ARG A 1 230 ? 8.188 -4.177 -1.409 1.00 97.25 230 ARG A N 1
ATOM 1791 C CA . ARG A 1 230 ? 7.733 -3.938 -0.041 1.00 97.25 230 ARG A CA 1
ATOM 1792 C C . ARG A 1 230 ? 6.316 -4.448 0.125 1.00 97.25 230 ARG A C 1
ATOM 1794 O O . ARG A 1 230 ? 5.396 -3.990 -0.545 1.00 97.25 230 ARG A O 1
ATOM 1801 N N . PHE A 1 231 ? 6.137 -5.329 1.088 1.00 98.12 231 PHE A N 1
ATOM 1802 C CA . PHE A 1 231 ? 4.857 -5.892 1.462 1.00 98.12 231 PHE A CA 1
ATOM 1803 C C . PHE A 1 231 ? 4.584 -5.597 2.934 1.00 98.12 231 PHE A C 1
ATOM 1805 O O . PHE A 1 231 ? 5.462 -5.784 3.772 1.00 98.12 231 PHE A O 1
ATOM 1812 N N . PHE A 1 232 ? 3.379 -5.151 3.274 1.00 98.44 232 PHE A N 1
ATOM 1813 C CA . PHE A 1 232 ? 2.981 -5.051 4.673 1.00 98.44 232 PHE A CA 1
ATOM 1814 C C . PHE A 1 232 ? 1.525 -5.441 4.892 1.00 98.44 232 PHE A C 1
ATOM 1816 O O . PHE A 1 232 ? 0.668 -5.252 4.028 1.00 98.44 232 PHE A O 1
ATOM 1823 N N . VAL A 1 233 ? 1.259 -5.945 6.093 1.00 98.69 233 VAL A N 1
ATOM 1824 C CA . VAL A 1 233 ? -0.087 -6.125 6.636 1.00 98.69 233 VAL A CA 1
ATOM 1825 C C . VAL A 1 233 ? -0.196 -5.236 7.861 1.00 98.69 233 VAL A C 1
ATOM 1827 O O . VAL A 1 233 ? 0.618 -5.334 8.773 1.00 98.69 233 VAL A O 1
ATOM 1830 N N . GLU A 1 234 ? -1.176 -4.345 7.868 1.00 98.00 234 GLU A N 1
ATOM 1831 C CA . GLU A 1 234 ? -1.433 -3.407 8.954 1.00 98.00 234 GLU A CA 1
ATOM 1832 C C . GLU A 1 234 ? -2.833 -3.660 9.512 1.00 98.00 234 GLU A C 1
ATOM 1834 O O . GLU A 1 234 ? -3.816 -3.658 8.765 1.00 98.00 234 GLU A O 1
ATOM 1839 N N . GLN A 1 235 ? -2.908 -3.874 10.826 1.00 98.25 235 GLN A N 1
ATOM 1840 C CA . GLN A 1 235 ? -4.165 -3.960 11.551 1.00 98.25 235 GLN A CA 1
ATOM 1841 C C . GLN A 1 235 ? -4.620 -2.577 12.039 1.00 98.25 235 GLN A C 1
ATOM 1843 O O . GLN A 1 235 ? -3.825 -1.783 12.538 1.00 98.25 235 GLN A O 1
ATOM 1848 N N . GLU A 1 236 ? -5.916 -2.311 11.939 1.00 96.19 236 GLU A N 1
ATOM 1849 C CA . GLU A 1 236 ? -6.626 -1.211 12.583 1.00 96.19 236 GLU A CA 1
ATOM 1850 C C . GLU A 1 236 ? -7.908 -1.773 13.212 1.00 96.19 236 GLU A C 1
ATOM 1852 O O . GLU A 1 236 ? -8.984 -1.768 12.605 1.00 96.19 236 GLU A O 1
ATOM 1857 N N . ARG A 1 237 ? -7.786 -2.317 14.431 1.00 96.56 237 ARG A N 1
ATOM 1858 C CA . ARG A 1 237 ? -8.844 -3.115 15.082 1.00 96.56 237 ARG A CA 1
ATOM 1859 C C . ARG A 1 237 ? -10.187 -2.410 15.215 1.00 96.56 237 ARG A C 1
ATOM 1861 O O . ARG A 1 237 ? -11.232 -3.056 15.140 1.00 96.56 237 ARG A O 1
ATOM 1868 N N . GLU A 1 238 ? -10.178 -1.086 15.354 1.00 94.44 238 GLU A N 1
ATOM 1869 C CA . GLU A 1 238 ? -11.402 -0.288 15.440 1.00 94.44 238 GLU A CA 1
ATOM 1870 C C . GLU A 1 238 ? -12.327 -0.495 14.234 1.00 94.44 238 GLU A C 1
ATOM 1872 O O . GLU A 1 238 ? -13.547 -0.447 14.389 1.00 94.44 238 GLU A O 1
ATOM 1877 N N . ASN A 1 239 ? -11.775 -0.751 13.043 1.00 94.88 239 ASN A N 1
ATOM 1878 C CA . ASN A 1 239 ? -12.570 -0.966 11.835 1.00 94.88 239 ASN A CA 1
ATOM 1879 C C . ASN A 1 239 ? -13.407 -2.253 11.901 1.00 94.88 239 ASN A C 1
ATOM 1881 O O . ASN A 1 239 ? -14.497 -2.291 11.327 1.00 94.88 239 ASN A O 1
ATOM 1885 N N . ALA A 1 240 ? -12.925 -3.286 12.599 1.00 96.38 240 ALA A N 1
ATOM 1886 C CA . ALA A 1 240 ? -13.688 -4.506 12.863 1.00 96.38 240 ALA A CA 1
ATOM 1887 C C . ALA A 1 240 ? -14.676 -4.310 14.018 1.00 96.38 240 ALA A C 1
ATOM 1889 O O . ALA A 1 240 ? -15.860 -4.613 13.863 1.00 96.38 240 ALA A O 1
ATOM 1890 N N . ILE A 1 241 ? -14.232 -3.698 15.122 1.00 95.88 241 ILE A N 1
ATOM 1891 C CA . ILE A 1 241 ? -15.066 -3.462 16.313 1.00 95.88 241 ILE A CA 1
ATOM 1892 C C . ILE A 1 241 ? -16.311 -2.635 15.969 1.00 95.88 241 ILE A C 1
ATOM 1894 O O . ILE A 1 241 ? -17.419 -3.007 16.353 1.00 95.88 241 ILE A O 1
ATOM 1898 N N . LYS A 1 242 ? -16.167 -1.566 15.170 1.00 95.69 242 LYS A N 1
ATOM 1899 C CA . LYS A 1 242 ? -17.288 -0.716 14.711 1.00 95.69 242 LYS A CA 1
ATOM 1900 C C . LYS A 1 242 ? -18.344 -1.481 13.901 1.00 95.69 242 LYS A C 1
ATOM 1902 O O . LYS A 1 242 ? -19.443 -0.973 13.710 1.00 95.69 242 LYS A O 1
ATOM 1907 N N . ARG A 1 243 ? -18.022 -2.683 13.418 1.00 95.69 243 ARG A N 1
ATOM 1908 C CA . ARG A 1 243 ? -18.918 -3.563 12.654 1.00 95.69 243 ARG A CA 1
ATOM 1909 C C . ARG A 1 243 ? -19.338 -4.816 13.428 1.00 95.69 243 ARG A C 1
ATOM 1911 O O . ARG A 1 243 ? -19.909 -5.720 12.831 1.00 95.69 243 ARG A O 1
ATOM 1918 N N . GLY A 1 244 ? -19.042 -4.892 14.729 1.00 96.81 244 GLY A N 1
ATOM 1919 C CA . GLY A 1 244 ? -19.332 -6.071 15.551 1.00 96.81 244 GLY A CA 1
ATOM 1920 C C . GLY A 1 244 ? -18.490 -7.300 15.192 1.00 96.81 244 GLY A C 1
ATOM 1921 O O . GLY A 1 244 ? -18.850 -8.416 15.555 1.00 96.81 244 GLY A O 1
ATOM 1922 N N . ILE A 1 245 ? -17.381 -7.111 14.473 1.00 97.38 245 ILE A N 1
ATOM 1923 C CA . ILE A 1 245 ? -16.468 -8.179 14.063 1.00 97.38 245 ILE A CA 1
ATOM 1924 C C . ILE A 1 245 ? -15.314 -8.237 15.062 1.00 97.38 245 ILE A C 1
ATOM 1926 O O . ILE A 1 245 ? -14.742 -7.208 15.429 1.00 97.38 245 ILE A O 1
ATOM 1930 N N . LYS A 1 246 ? -14.948 -9.448 15.490 1.00 97.69 246 LYS A N 1
ATOM 1931 C CA . LYS A 1 246 ? -13.773 -9.658 16.339 1.00 97.69 246 LYS A CA 1
ATOM 1932 C C . LYS A 1 246 ? -12.494 -9.401 15.517 1.00 97.69 246 LYS A C 1
ATOM 1934 O O . LYS A 1 246 ? -12.317 -10.069 14.497 1.00 97.69 246 LYS A O 1
ATOM 1939 N N . PRO A 1 247 ? -11.607 -8.478 15.936 1.00 97.94 247 PRO A N 1
ATOM 1940 C CA . PRO A 1 247 ? -10.326 -8.258 15.265 1.00 97.94 247 PRO A CA 1
ATOM 1941 C C . PRO A 1 247 ? -9.458 -9.517 15.266 1.00 97.94 247 PRO A C 1
ATOM 1943 O O . PRO A 1 247 ? -9.537 -10.320 16.202 1.00 97.94 247 PRO A O 1
ATOM 1946 N N . LEU A 1 248 ? -8.595 -9.655 14.257 1.00 98.31 248 LEU A N 1
ATOM 1947 C CA . LEU A 1 248 ? -7.623 -10.748 14.238 1.00 98.31 248 LEU A CA 1
ATOM 1948 C C . LEU A 1 248 ? -6.653 -10.656 15.420 1.00 98.31 248 LEU A C 1
ATOM 1950 O O . LEU A 1 248 ? -6.218 -9.580 15.838 1.00 98.31 248 LEU A O 1
ATOM 1954 N N . THR A 1 249 ? -6.279 -11.812 15.948 1.00 98.25 249 THR A N 1
ATOM 1955 C CA . THR A 1 249 ? -5.218 -11.937 16.949 1.00 98.25 249 THR A CA 1
ATOM 1956 C C . THR A 1 249 ? -3.835 -11.758 16.318 1.00 98.25 249 THR A C 1
ATOM 1958 O O . THR A 1 249 ? -3.665 -11.854 15.101 1.00 98.25 249 THR A O 1
ATOM 1961 N N . GLN A 1 250 ? -2.815 -11.546 17.155 1.00 98.12 250 GLN A N 1
ATOM 1962 C CA . GLN A 1 250 ? -1.415 -11.442 16.728 1.00 98.12 250 GLN A CA 1
ATOM 1963 C C . GLN A 1 250 ? -0.988 -12.597 15.804 1.00 98.12 250 GLN A C 1
ATOM 1965 O O . GLN A 1 250 ? -0.375 -12.370 14.759 1.00 98.12 250 GLN A O 1
ATOM 1970 N N . ASP A 1 251 ? -1.319 -13.832 16.184 1.00 98.38 251 ASP A N 1
ATOM 1971 C CA . ASP A 1 251 ? -0.890 -15.033 15.466 1.00 98.38 251 ASP A CA 1
ATOM 1972 C C . ASP A 1 251 ? -1.649 -15.212 14.148 1.00 98.38 251 ASP A C 1
ATOM 1974 O O . ASP A 1 251 ? -1.066 -15.648 13.153 1.00 98.38 251 ASP A O 1
ATOM 1978 N N . GLU A 1 252 ? -2.925 -14.820 14.101 1.00 98.56 252 GLU A N 1
ATOM 1979 C CA . GLU A 1 252 ? -3.717 -14.819 12.868 1.00 98.56 252 GLU A CA 1
ATOM 1980 C C . GLU A 1 252 ? -3.194 -13.784 11.867 1.00 98.56 252 GLU A C 1
ATOM 1982 O O . GLU A 1 252 ? -3.039 -14.112 10.689 1.00 98.56 252 GLU A O 1
ATOM 1987 N N . VAL A 1 253 ? -2.838 -12.576 12.327 1.00 98.69 253 VAL A N 1
ATOM 1988 C CA . VAL A 1 253 ? -2.200 -11.552 11.481 1.00 98.69 253 VAL A CA 1
ATOM 1989 C C . VAL A 1 253 ? -0.871 -12.062 10.929 1.00 98.69 253 VAL A C 1
ATOM 1991 O O . VAL A 1 253 ? -0.630 -11.960 9.726 1.00 98.69 253 VAL A O 1
ATOM 1994 N N . LEU A 1 254 ? -0.017 -12.653 11.772 1.00 98.50 254 LEU A N 1
ATOM 1995 C CA . LEU A 1 254 ? 1.280 -13.176 11.337 1.00 98.50 254 LEU A CA 1
ATOM 1996 C C . LEU A 1 254 ? 1.131 -14.324 10.332 1.00 98.50 254 LEU A C 1
ATOM 1998 O O . LEU A 1 254 ? 1.843 -14.365 9.326 1.00 98.50 254 LEU A O 1
ATOM 2002 N N . LYS A 1 255 ? 0.211 -15.258 10.598 1.00 98.44 255 LYS A N 1
ATOM 2003 C CA . LYS A 1 255 ? -0.069 -16.392 9.713 1.00 98.44 255 LYS A CA 1
ATOM 2004 C C . LYS A 1 255 ? -0.554 -15.908 8.350 1.00 98.44 255 LYS A C 1
ATOM 2006 O O . LYS A 1 255 ? 0.005 -16.323 7.337 1.00 98.44 255 LYS A O 1
ATOM 2011 N N . LEU A 1 256 ? -1.532 -15.003 8.334 1.00 98.44 256 LEU A N 1
ATOM 2012 C CA . LEU A 1 256 ? -2.049 -14.387 7.115 1.00 98.44 256 LEU A CA 1
ATOM 2013 C C . LEU A 1 256 ? -0.932 -13.681 6.336 1.00 98.44 256 LEU A C 1
ATOM 2015 O O . LEU A 1 256 ? -0.760 -13.914 5.141 1.00 98.44 256 LEU A O 1
ATOM 2019 N N . ALA A 1 257 ? -0.150 -12.841 7.016 1.00 98.38 257 ALA A N 1
ATOM 2020 C CA . ALA A 1 257 ? 0.890 -12.048 6.379 1.00 98.38 257 ALA A CA 1
ATOM 2021 C C . ALA A 1 257 ? 1.964 -12.922 5.721 1.00 98.38 257 ALA A C 1
ATOM 2023 O O . ALA A 1 257 ? 2.322 -12.685 4.570 1.00 98.38 257 ALA A O 1
ATOM 2024 N N . ARG A 1 258 ? 2.423 -13.977 6.403 1.00 97.88 258 ARG A N 1
ATOM 2025 C CA . ARG A 1 258 ? 3.408 -14.916 5.846 1.00 97.88 258 ARG A CA 1
ATOM 2026 C C . ARG A 1 258 ? 2.853 -15.751 4.698 1.00 97.88 258 ARG A C 1
ATOM 2028 O O . ARG A 1 258 ? 3.578 -15.992 3.739 1.00 97.88 258 ARG A O 1
ATOM 2035 N N . GLN A 1 259 ? 1.588 -16.170 4.767 1.00 97.88 259 GLN A N 1
ATOM 2036 C CA . GLN A 1 259 ? 0.938 -16.877 3.660 1.00 97.88 259 GLN A CA 1
ATOM 2037 C C . GLN A 1 259 ? 0.897 -16.015 2.395 1.00 97.88 259 GLN A C 1
ATOM 2039 O O . GLN A 1 259 ? 1.239 -16.496 1.317 1.00 97.88 259 GLN A O 1
ATOM 2044 N N . ILE A 1 260 ? 0.542 -14.734 2.529 1.00 97.50 260 ILE A N 1
ATOM 2045 C CA . ILE A 1 260 ? 0.526 -13.807 1.395 1.00 97.50 260 ILE A CA 1
ATOM 2046 C C . ILE A 1 260 ? 1.952 -13.533 0.911 1.00 97.50 260 ILE A C 1
ATOM 2048 O O . ILE A 1 260 ? 2.206 -13.667 -0.282 1.00 97.50 260 ILE A O 1
ATOM 2052 N N . ALA A 1 261 ? 2.890 -13.212 1.808 1.00 97.19 261 ALA A N 1
ATOM 2053 C CA . ALA A 1 261 ? 4.284 -12.944 1.451 1.00 97.19 261 ALA A CA 1
ATOM 2054 C C . ALA A 1 261 ? 4.918 -14.110 0.671 1.00 97.19 261 ALA A C 1
ATOM 2056 O O . ALA A 1 261 ? 5.577 -13.881 -0.338 1.00 97.19 261 ALA A O 1
ATOM 2057 N N . ALA A 1 262 ? 4.650 -15.356 1.076 1.00 96.25 262 ALA A N 1
ATOM 2058 C CA . ALA A 1 262 ? 5.131 -16.553 0.383 1.00 96.25 262 ALA A CA 1
ATOM 2059 C C . ALA A 1 262 ? 4.527 -16.746 -1.022 1.00 96.25 262 ALA A C 1
ATOM 2061 O O . ALA A 1 262 ? 5.099 -17.464 -1.837 1.00 96.25 262 ALA A O 1
ATOM 2062 N N . SER A 1 263 ? 3.380 -16.121 -1.309 1.00 94.94 263 SER A N 1
ATOM 2063 C CA . SER A 1 263 ? 2.736 -16.146 -2.631 1.00 94.94 263 SER A CA 1
ATOM 2064 C C . SER A 1 263 ? 3.187 -15.014 -3.561 1.00 94.94 263 SER A C 1
ATOM 2066 O O . SER A 1 263 ? 2.840 -15.025 -4.741 1.00 94.94 263 SER A O 1
ATOM 2068 N N . VAL A 1 264 ? 3.946 -14.035 -3.053 1.00 93.75 264 VAL A N 1
ATOM 2069 C CA . VAL A 1 264 ? 4.463 -12.926 -3.863 1.00 93.75 264 VAL A CA 1
ATOM 2070 C C . VAL A 1 264 ? 5.574 -13.439 -4.773 1.00 93.75 264 VAL A C 1
ATOM 2072 O O . VAL A 1 264 ? 6.577 -13.978 -4.300 1.00 93.75 264 VAL A O 1
ATOM 2075 N N . GLY A 1 265 ? 5.403 -13.223 -6.074 1.00 88.88 265 GLY A N 1
ATOM 2076 C CA . GLY A 1 265 ? 6.372 -13.571 -7.105 1.00 88.88 265 GLY A CA 1
ATOM 2077 C C . GLY A 1 265 ? 6.144 -12.782 -8.394 1.00 88.88 265 GLY A C 1
ATOM 2078 O O . GLY A 1 265 ? 5.028 -12.313 -8.640 1.00 88.88 265 GLY A O 1
ATOM 2079 N N . GLN A 1 266 ? 7.181 -12.676 -9.225 1.00 84.06 266 GLN A N 1
ATOM 2080 C CA . GLN A 1 266 ? 7.063 -12.191 -10.599 1.00 84.06 266 GLN A CA 1
ATOM 2081 C C . GLN A 1 266 ? 6.093 -13.057 -11.407 1.00 84.06 266 GLN A C 1
ATOM 2083 O O . GLN A 1 266 ? 5.976 -14.278 -11.231 1.00 84.06 266 GLN A O 1
ATOM 2088 N N . ARG A 1 267 ? 5.375 -12.410 -12.321 1.00 83.69 267 ARG A N 1
ATOM 2089 C CA . ARG A 1 267 ? 4.415 -13.087 -13.185 1.00 83.69 267 ARG A CA 1
ATOM 2090 C C . ARG A 1 267 ? 5.159 -13.890 -14.252 1.00 83.69 267 ARG A C 1
ATOM 2092 O O . ARG A 1 267 ? 6.066 -13.384 -14.900 1.00 83.69 267 ARG A O 1
ATOM 2099 N N . ARG A 1 268 ? 4.748 -15.143 -14.471 1.00 62.25 268 ARG A N 1
ATOM 2100 C CA . ARG A 1 268 ? 5.319 -16.000 -15.525 1.00 62.25 268 ARG A CA 1
ATOM 2101 C C . ARG A 1 268 ? 5.135 -15.338 -16.897 1.00 62.25 268 ARG A C 1
ATOM 2103 O O . ARG A 1 268 ? 3.997 -15.066 -17.268 1.00 62.25 268 ARG A O 1
ATOM 2110 N N . GLY A 1 269 ? 6.228 -15.136 -17.636 1.00 58.16 269 GLY A N 1
ATOM 2111 C CA . GLY A 1 269 ? 6.221 -14.507 -18.965 1.00 58.16 269 GLY A CA 1
ATOM 2112 C C . GLY A 1 269 ? 6.722 -13.057 -18.999 1.00 58.16 269 GLY A C 1
ATOM 2113 O O . GLY A 1 269 ? 6.755 -12.482 -20.084 1.00 58.16 269 GLY A O 1
ATOM 2114 N N . GLN A 1 270 ? 7.103 -12.492 -17.846 1.00 54.91 270 GLN A N 1
ATOM 2115 C CA . GLN A 1 270 ? 8.001 -11.334 -17.749 1.00 54.91 270 GLN A CA 1
ATOM 2116 C C . GLN A 1 270 ? 9.460 -11.780 -17.665 1.00 54.91 270 GLN A C 1
ATOM 2118 O O . GLN A 1 270 ? 9.701 -12.886 -17.123 1.00 54.91 270 GLN A O 1
#

Sequence (270 aa):
MCNWAKIGQNVVTEQIYIHSKLMVVDDRFALLGSANVNDRSLLGERDSEIAVLVIDTDISWRTRVQNGAELLQSKALLQSIAAGLRPRQLFDVPSEPGLCLPYVFVPDNGQEKHAIAMTYRLKEHPDITINLKSETAEPTPEPGGDIRPDAVTNDFRTDLYWGAKVTPSRVKSARSIFHAPARRSLQLDGRPGQETFLAVVRKNATEEDYIYLAVARGNPDTPEAAPDIRFFVEQERENAIKRGIKPLTQDEVLKLARQIAASVGQRRGQ